Protein AF-A0A4Y7KSL6-F1 (afdb_monomer_lite)

Sequence (338 aa):
MAARASRNYIKNLLYQNSRIGAFGGGGGGGALGAVRHSSSVPKGRIFTAAFLGIVISGGAYVSTADEATSSGWLSSATKLVNPFFAYLNAETAHCLAVAAAARGWVPREKRPDPSILGMEVWGRRISNPIDLSAGFDKNAEAVEGLLGKGFGFVEIGSSDEVLHGGKAGPDILDVNLGKNKTSEDAAADYVKGVHASSQYADYLVISISSPDTPGLRKLQGKEQLKDFVEKVQAARDGIDAQPTMTSDAHVALTLRLDGLIVTNSTIARPDPASENPDYPVCEETGDLSGKPVYILSTNVLGYLCFLTRGKVPLYGCGGISKHQAIDMFPYHKQQTQA

pLDDT: mean 73.56, std 17.98, range [25.06, 90.88]

Structure (mmCIF, N/CA/C/O backbone):
data_AF-A0A4Y7KSL6-F1
#
_entry.id   AF-A0A4Y7KSL6-F1
#
loop_
_atom_site.group_PDB
_atom_site.id
_atom_site.type_symbol
_atom_site.label_atom_id
_atom_site.label_alt_id
_atom_site.label_comp_id
_atom_site.label_asym_id
_atom_site.label_entity_id
_atom_site.label_seq_id
_atom_site.pdbx_PDB_ins_code
_atom_site.Cartn_x
_atom_site.Cartn_y
_atom_site.Cartn_z
_atom_site.occupancy
_atom_site.B_iso_or_equiv
_atom_site.auth_seq_id
_atom_site.auth_comp_id
_atom_site.auth_asym_id
_atom_site.auth_atom_id
_atom_site.pdbx_PDB_model_num
ATOM 1 N N . MET A 1 1 ? -13.337 11.097 -48.474 1.00 43.25 1 MET A N 1
ATOM 2 C CA . MET A 1 1 ? -13.343 12.550 -48.185 1.00 43.25 1 MET A CA 1
ATOM 3 C C . MET A 1 1 ? -13.257 12.818 -46.666 1.00 43.25 1 MET A C 1
ATOM 5 O O . MET A 1 1 ? -13.983 13.652 -46.156 1.00 43.25 1 MET A O 1
ATOM 9 N N . ALA A 1 2 ? -12.359 12.133 -45.935 1.00 38.25 2 ALA A N 1
ATOM 10 C CA . ALA A 1 2 ? -12.301 12.174 -44.459 1.00 38.25 2 ALA A CA 1
ATOM 11 C C . ALA A 1 2 ? -10.879 12.348 -43.870 1.00 38.25 2 ALA A C 1
ATOM 13 O O . ALA A 1 2 ? -10.707 12.353 -42.660 1.00 38.25 2 ALA A O 1
ATOM 14 N N . ALA A 1 3 ? -9.851 12.549 -44.703 1.00 39.19 3 ALA A N 1
ATOM 15 C CA . ALA A 1 3 ? -8.463 12.732 -44.246 1.00 39.19 3 ALA A CA 1
ATOM 16 C C . ALA A 1 3 ? -7.997 14.205 -44.232 1.00 39.19 3 ALA A C 1
ATOM 18 O O . ALA A 1 3 ? -6.849 14.497 -43.903 1.00 39.19 3 ALA A O 1
ATOM 19 N N . ARG A 1 4 ? -8.873 15.154 -44.599 1.00 35.72 4 ARG A N 1
ATOM 20 C CA . ARG A 1 4 ? -8.541 16.591 -44.678 1.00 35.72 4 ARG A CA 1
ATOM 21 C C . ARG A 1 4 ? -9.103 17.423 -43.517 1.00 35.72 4 ARG A C 1
ATOM 23 O O . ARG A 1 4 ? -8.675 18.558 -43.347 1.00 35.72 4 ARG A O 1
ATOM 30 N N . ALA A 1 5 ? -9.989 16.851 -42.695 1.00 41.38 5 ALA A N 1
ATOM 31 C CA . ALA A 1 5 ? -10.624 17.541 -41.570 1.00 41.38 5 ALA A CA 1
ATOM 32 C C . ALA A 1 5 ? -9.812 17.489 -40.255 1.00 41.38 5 ALA A C 1
ATOM 34 O O . ALA A 1 5 ? -9.936 18.395 -39.438 1.00 41.38 5 ALA A O 1
ATOM 35 N N . SER A 1 6 ? -8.915 16.511 -40.057 1.00 43.56 6 SER A N 1
ATOM 36 C CA . SER A 1 6 ? -8.171 16.382 -38.786 1.00 43.56 6 SER A CA 1
ATOM 37 C C . SER A 1 6 ? -6.932 17.283 -38.670 1.00 43.56 6 SER A C 1
ATOM 39 O O . SER A 1 6 ? -6.479 17.568 -37.564 1.00 43.56 6 SER A O 1
ATOM 41 N N . ARG A 1 7 ? -6.395 17.804 -39.785 1.00 38.78 7 ARG A N 1
ATOM 42 C CA . ARG A 1 7 ? -5.211 18.692 -39.756 1.00 38.78 7 ARG A CA 1
ATOM 43 C C . ARG A 1 7 ? -5.514 20.127 -39.320 1.00 38.78 7 ARG A C 1
ATOM 45 O O . ARG A 1 7 ? -4.611 20.798 -38.828 1.00 38.78 7 ARG A O 1
ATOM 52 N N . ASN A 1 8 ? -6.755 20.592 -39.470 1.00 41.16 8 ASN A N 1
ATOM 53 C CA . ASN A 1 8 ? -7.125 21.964 -39.101 1.00 41.16 8 ASN A CA 1
ATOM 54 C C . ASN A 1 8 ? -7.497 22.103 -37.617 1.00 41.16 8 ASN A C 1
ATOM 56 O O . ASN A 1 8 ? -7.330 23.182 -37.055 1.00 41.16 8 ASN A O 1
ATOM 60 N N . TYR A 1 9 ? -7.901 21.015 -36.954 1.00 39.84 9 TYR A N 1
ATOM 61 C CA . TYR A 1 9 ? -8.234 21.041 -35.526 1.00 39.84 9 TYR A CA 1
ATOM 62 C C . TYR A 1 9 ? -6.979 21.158 -34.641 1.00 39.84 9 TYR A C 1
ATOM 64 O O . TYR A 1 9 ? -6.934 21.961 -33.714 1.00 39.84 9 TYR A O 1
ATOM 72 N N . ILE A 1 10 ? -5.901 20.450 -35.004 1.00 42.94 10 ILE A N 1
ATOM 73 C CA . ILE A 1 10 ? -4.621 20.482 -34.272 1.00 42.94 10 ILE A CA 1
ATOM 74 C C . ILE A 1 10 ? -3.905 21.835 -34.438 1.00 42.94 10 ILE A C 1
ATOM 76 O O . ILE A 1 10 ? -3.274 22.321 -33.502 1.00 42.94 10 ILE A O 1
ATOM 80 N N . LYS A 1 11 ? -4.042 22.495 -35.598 1.00 40.28 11 LYS A N 1
ATOM 81 C CA . LYS A 1 11 ? -3.476 23.839 -35.806 1.00 40.28 11 LYS A CA 1
ATOM 82 C C . LYS A 1 11 ? -4.188 24.924 -34.993 1.00 40.28 11 LYS A C 1
ATOM 84 O O . LYS A 1 11 ? -3.513 25.834 -34.529 1.00 40.28 11 LYS A O 1
ATOM 89 N N . ASN A 1 12 ? -5.502 24.816 -34.782 1.00 37.91 12 ASN A N 1
ATOM 90 C CA . ASN A 1 12 ? -6.240 25.786 -33.967 1.00 37.91 12 ASN A CA 1
ATOM 91 C C . ASN A 1 12 ? -5.991 25.613 -32.462 1.00 37.91 12 ASN A C 1
ATOM 93 O O . ASN A 1 12 ? -5.930 26.616 -31.753 1.00 37.91 12 ASN A O 1
ATOM 97 N N . LEU A 1 13 ? -5.752 24.385 -31.985 1.00 39.06 13 LEU A N 1
ATOM 98 C CA . LEU A 1 13 ? -5.401 24.147 -30.579 1.00 39.06 13 LEU A CA 1
ATOM 99 C C . LEU A 1 13 ? -4.031 24.741 -30.206 1.00 39.06 13 LEU A C 1
ATOM 101 O O . LEU A 1 13 ? -3.850 25.254 -29.107 1.00 39.06 13 LEU A O 1
ATOM 105 N N . LEU A 1 14 ? -3.076 24.725 -31.141 1.00 37.88 14 LEU A N 1
ATOM 106 C CA . LEU A 1 14 ? -1.737 25.282 -30.921 1.00 37.88 14 LEU A CA 1
ATOM 107 C C . LEU A 1 14 ? -1.680 26.813 -31.046 1.00 37.88 14 LEU A C 1
ATOM 109 O O . LEU A 1 14 ? -0.718 27.416 -30.581 1.00 37.88 14 LEU A O 1
ATOM 113 N N . TYR A 1 15 ? -2.700 27.448 -31.633 1.00 36.03 15 TYR A N 1
ATOM 114 C CA . TYR A 1 15 ? -2.744 28.904 -31.822 1.00 36.03 15 TYR A CA 1
ATOM 115 C C . TYR A 1 15 ? -3.485 29.649 -30.696 1.00 36.03 15 TYR A C 1
ATOM 117 O O . TYR A 1 15 ? -3.309 30.857 -30.545 1.00 36.03 15 TYR A O 1
ATOM 125 N N . GLN A 1 16 ? -4.297 28.956 -29.884 1.00 36.06 16 GLN A N 1
ATOM 126 C CA . GLN A 1 16 ? -5.041 29.584 -28.781 1.00 36.06 16 GLN A CA 1
ATOM 127 C C . GLN A 1 16 ? -4.264 29.703 -27.460 1.00 36.06 16 GLN A C 1
ATOM 129 O O . GLN A 1 16 ? -4.604 30.564 -26.656 1.00 36.06 16 GLN A O 1
ATOM 134 N N . ASN A 1 17 ? -3.167 28.963 -27.268 1.00 36.41 17 ASN A N 1
ATOM 135 C CA . ASN A 1 17 ? -2.331 29.076 -26.059 1.00 36.41 17 ASN A CA 1
ATOM 136 C C . ASN A 1 17 ? -1.216 30.136 -26.146 1.00 36.41 17 ASN A C 1
ATOM 138 O O . ASN A 1 17 ? -0.392 30.243 -25.243 1.00 36.41 17 ASN A O 1
ATOM 142 N N . SER A 1 18 ? -1.177 30.950 -27.206 1.00 34.34 18 SER A N 1
ATOM 143 C CA . SER A 1 18 ? -0.144 31.985 -27.397 1.00 34.34 18 SER A CA 1
ATOM 144 C C . SER A 1 18 ? -0.581 33.398 -26.985 1.00 34.34 18 SER A C 1
ATOM 146 O O . SER A 1 18 ? 0.113 34.365 -27.295 1.00 34.34 18 SER A O 1
ATOM 148 N N . ARG A 1 19 ? -1.728 33.561 -26.313 1.00 34.41 19 ARG A N 1
ATOM 149 C CA . ARG A 1 19 ? -2.204 34.866 -25.826 1.00 34.41 19 ARG A CA 1
ATOM 150 C C . ARG A 1 19 ? -2.510 34.837 -24.333 1.00 34.41 19 ARG A C 1
ATOM 152 O O . ARG A 1 19 ? -3.667 34.778 -23.938 1.00 34.41 19 ARG A O 1
ATOM 159 N N . ILE A 1 20 ? -1.467 34.995 -23.523 1.00 34.31 20 ILE A N 1
ATOM 160 C CA . ILE A 1 20 ? -1.568 35.676 -22.229 1.00 34.31 20 ILE A CA 1
ATOM 161 C C . ILE A 1 20 ? -0.455 36.728 -22.166 1.00 34.31 20 ILE A C 1
ATOM 163 O O . ILE A 1 20 ? 0.724 36.399 -22.169 1.00 34.31 20 ILE A O 1
ATOM 167 N N . GLY A 1 21 ? -0.883 37.993 -22.151 1.00 29.44 21 GLY A N 1
ATOM 168 C CA . GLY A 1 21 ? -0.346 39.037 -21.277 1.00 29.44 21 GLY A CA 1
ATOM 169 C C . GLY A 1 21 ? 1.099 39.483 -21.465 1.00 29.44 21 GLY A C 1
ATOM 170 O O . GLY A 1 21 ? 1.999 39.009 -20.787 1.00 29.44 21 GLY A O 1
ATOM 171 N N . ALA A 1 22 ? 1.271 40.514 -22.287 1.00 28.19 22 ALA A N 1
ATOM 172 C CA . ALA A 1 22 ? 2.410 41.416 -22.241 1.00 28.19 22 ALA A CA 1
ATOM 173 C C . ALA A 1 22 ? 2.441 42.229 -20.927 1.00 28.19 22 ALA A C 1
ATOM 175 O O . ALA A 1 22 ? 1.420 42.788 -20.529 1.00 28.19 22 ALA A O 1
ATOM 176 N N . PHE A 1 23 ? 3.628 42.387 -20.336 1.00 27.31 23 PHE A N 1
ATOM 177 C CA . PHE A 1 23 ? 4.026 43.608 -19.628 1.00 27.31 23 PHE A CA 1
ATOM 178 C C . PHE A 1 23 ? 5.223 44.201 -20.378 1.00 27.31 23 PHE A C 1
ATOM 180 O O . PHE A 1 23 ? 6.164 43.491 -20.725 1.00 27.31 23 PHE A O 1
ATOM 187 N N . GLY A 1 24 ? 5.106 45.482 -20.728 1.00 26.16 24 GLY A N 1
ATOM 188 C CA . GLY A 1 24 ? 5.994 46.183 -21.648 1.00 26.16 24 GLY A CA 1
ATOM 189 C C . GLY A 1 24 ? 7.305 46.686 -21.042 1.00 26.16 24 GLY A C 1
ATOM 190 O O . GLY A 1 24 ? 7.464 46.798 -19.831 1.00 26.16 24 GLY A O 1
ATOM 191 N N . GLY A 1 25 ? 8.217 47.052 -21.941 1.00 25.42 25 GLY A N 1
ATOM 192 C CA . GLY A 1 25 ? 9.466 47.762 -21.667 1.00 25.42 25 GLY A CA 1
ATOM 193 C C . GLY A 1 25 ? 10.301 47.799 -22.943 1.00 25.42 25 GLY A C 1
ATOM 194 O O . GLY A 1 25 ? 10.634 46.750 -23.477 1.00 25.42 25 GLY A O 1
ATOM 195 N N . GLY A 1 26 ? 10.517 48.987 -23.506 1.00 25.11 26 GLY A N 1
ATOM 196 C CA . GLY A 1 26 ? 10.890 49.171 -24.908 1.00 25.11 26 GLY A CA 1
ATOM 197 C C . GLY A 1 26 ? 12.385 49.131 -25.240 1.00 25.11 26 GLY A C 1
ATOM 198 O O . GLY A 1 26 ? 13.235 49.337 -24.385 1.00 25.11 26 GLY A O 1
ATOM 199 N N . GLY A 1 27 ? 12.645 49.018 -26.547 1.00 25.06 27 GLY A N 1
ATOM 200 C CA . GLY A 1 27 ? 13.599 49.881 -27.249 1.00 25.06 27 GLY A CA 1
ATOM 201 C C . GLY A 1 27 ? 14.937 49.268 -27.679 1.00 25.06 27 GLY A C 1
ATOM 202 O O . GLY A 1 27 ? 15.748 48.885 -26.848 1.00 25.06 27 GLY A O 1
ATOM 203 N N . GLY A 1 28 ? 15.207 49.329 -28.991 1.00 25.91 28 GLY A N 1
ATOM 204 C CA . GLY A 1 28 ? 16.569 49.397 -29.546 1.00 25.91 28 GLY A CA 1
ATOM 205 C C . GLY A 1 28 ? 16.950 48.260 -30.496 1.00 25.91 28 GLY A C 1
ATOM 206 O O . GLY A 1 28 ? 17.069 47.118 -30.081 1.00 25.91 28 GLY A O 1
ATOM 207 N N . GLY A 1 29 ? 17.126 48.581 -31.782 1.00 26.23 29 GLY A N 1
ATOM 208 C CA . GLY A 1 29 ? 17.370 47.630 -32.872 1.00 26.23 29 GLY A CA 1
ATOM 209 C C . GLY A 1 29 ? 18.824 47.182 -33.070 1.00 26.23 29 GLY A C 1
ATOM 210 O O . GLY A 1 29 ? 19.744 47.691 -32.439 1.00 26.23 29 GLY A O 1
ATOM 211 N N . GLY A 1 30 ? 19.022 46.254 -34.014 1.00 27.11 30 GLY A N 1
ATOM 212 C CA . GLY A 1 30 ? 20.353 45.831 -34.461 1.00 27.11 30 GLY A CA 1
ATOM 213 C C . GLY A 1 30 ? 20.383 44.493 -35.208 1.00 27.11 30 GLY A C 1
ATOM 214 O O . GLY A 1 30 ? 20.429 43.443 -34.590 1.00 27.11 30 GLY A O 1
ATOM 215 N N . ALA A 1 31 ? 20.339 44.579 -36.539 1.00 28.44 31 ALA A N 1
ATOM 216 C CA . ALA A 1 31 ? 20.915 43.708 -37.576 1.00 28.44 31 ALA A CA 1
ATOM 217 C C . ALA A 1 31 ? 21.279 42.217 -37.310 1.00 28.44 31 ALA A C 1
ATOM 219 O O . ALA A 1 31 ? 22.166 41.886 -36.535 1.00 28.44 31 ALA A O 1
ATOM 220 N N . LEU A 1 32 ? 20.696 41.364 -38.170 1.00 36.09 32 LEU A N 1
ATOM 221 C CA . LEU A 1 32 ? 21.333 40.313 -38.993 1.00 36.09 32 LEU A CA 1
ATOM 222 C C . LEU A 1 32 ? 22.327 39.326 -38.342 1.00 36.09 32 LEU A C 1
ATOM 224 O O . LEU A 1 32 ? 23.510 39.605 -38.186 1.00 36.09 32 LEU A O 1
ATOM 228 N N . GLY A 1 33 ? 21.871 38.077 -38.201 1.00 27.39 33 GLY A N 1
ATOM 229 C CA . GLY A 1 33 ? 22.721 36.891 -38.076 1.00 27.39 33 GLY A CA 1
ATOM 230 C C . GLY A 1 33 ? 21.915 35.612 -38.309 1.00 27.39 33 GLY A C 1
ATOM 231 O O . GLY A 1 33 ? 21.220 35.138 -37.417 1.00 27.39 33 GLY A O 1
ATOM 232 N N . ALA A 1 34 ? 21.965 35.058 -39.522 1.00 34.34 34 ALA A N 1
ATOM 233 C CA . ALA A 1 34 ? 21.327 33.784 -39.843 1.00 34.34 34 ALA A CA 1
ATOM 234 C C . ALA A 1 34 ? 22.105 32.624 -39.195 1.00 34.34 34 ALA A C 1
ATOM 236 O O . ALA A 1 34 ? 23.144 32.204 -39.703 1.00 34.34 34 ALA A O 1
ATOM 237 N N . VAL A 1 35 ? 21.592 32.085 -38.087 1.00 31.16 35 VAL A N 1
ATOM 238 C CA . VAL A 1 35 ? 22.116 30.860 -37.467 1.00 31.16 35 VAL A CA 1
ATOM 239 C C . VAL A 1 35 ? 21.422 29.653 -38.100 1.00 31.16 35 VAL A C 1
ATOM 241 O O . VAL A 1 35 ? 20.240 29.397 -37.876 1.00 31.16 35 VAL A O 1
ATOM 244 N N . ARG A 1 36 ? 22.162 28.890 -38.913 1.00 33.91 36 ARG A N 1
ATOM 245 C CA . ARG A 1 36 ? 21.751 27.549 -39.353 1.00 33.91 36 ARG A CA 1
ATOM 246 C C . ARG A 1 36 ? 21.847 26.591 -38.163 1.00 33.91 36 ARG A C 1
ATOM 248 O O . ARG A 1 36 ? 22.945 26.181 -37.798 1.00 33.91 36 ARG A O 1
ATOM 255 N N . HIS A 1 37 ? 20.714 26.180 -37.599 1.00 32.97 37 HIS A N 1
ATOM 256 C CA . HIS A 1 37 ? 20.676 25.012 -36.720 1.00 32.97 37 HIS A CA 1
ATOM 257 C C . HIS A 1 37 ? 20.747 23.734 -37.565 1.00 32.97 37 HIS A C 1
ATOM 259 O O . HIS A 1 37 ? 19.772 23.324 -38.189 1.00 32.97 37 HIS A O 1
ATOM 265 N N . SER A 1 38 ? 21.923 23.105 -37.582 1.00 35.88 38 SER A N 1
ATOM 266 C CA . SER A 1 38 ? 22.066 21.696 -37.947 1.00 35.88 38 SER A CA 1
ATOM 267 C C . SER A 1 38 ? 21.470 20.858 -36.815 1.00 35.88 38 SER A C 1
ATOM 269 O O . SER A 1 38 ? 22.038 20.776 -35.727 1.00 35.88 38 SER A O 1
ATOM 271 N N . SER A 1 39 ? 20.291 20.284 -37.036 1.00 39.19 39 SER A N 1
ATOM 272 C CA . SER A 1 39 ? 19.651 19.344 -36.118 1.00 39.19 39 SER A CA 1
ATOM 273 C C . SER A 1 39 ? 20.234 17.943 -36.314 1.00 39.19 39 SER A C 1
ATOM 275 O O . SER A 1 39 ? 19.599 17.051 -36.876 1.00 39.19 39 SER A O 1
ATOM 277 N N . SER A 1 40 ? 21.459 17.718 -35.839 1.00 45.53 40 SER A N 1
ATOM 278 C CA . SER A 1 40 ? 21.939 16.352 -35.641 1.00 45.53 40 SER A CA 1
ATOM 279 C C . SER A 1 40 ? 21.232 15.767 -34.417 1.00 45.53 40 SER A C 1
ATOM 281 O O . SER A 1 40 ? 21.502 16.123 -33.271 1.00 45.53 40 SER A O 1
ATOM 283 N N . VAL A 1 41 ? 20.271 14.871 -34.653 1.00 46.62 41 VAL A N 1
ATOM 284 C CA . VAL A 1 41 ? 19.704 14.048 -33.580 1.00 46.62 41 VAL A CA 1
ATOM 285 C C . VAL A 1 41 ? 20.866 13.244 -32.978 1.00 46.62 41 VAL A C 1
ATOM 287 O O . VAL A 1 41 ? 21.552 12.541 -33.728 1.00 46.62 41 VAL A O 1
ATOM 290 N N . PRO A 1 42 ? 21.139 13.342 -31.662 1.00 51.03 42 PRO A N 1
ATOM 291 C CA . PRO A 1 42 ? 22.239 12.613 -31.044 1.00 51.03 42 PRO A CA 1
ATOM 292 C C . PRO A 1 42 ? 22.096 11.123 -31.346 1.00 51.03 42 PRO A C 1
ATOM 294 O O . PRO A 1 42 ? 21.024 10.558 -31.118 1.00 51.03 42 PRO A O 1
ATOM 297 N N . LYS A 1 43 ? 23.160 10.483 -31.850 1.00 45.91 43 LYS A N 1
ATOM 298 C CA . LYS A 1 43 ? 23.143 9.075 -32.292 1.00 45.91 43 LYS A CA 1
ATOM 299 C C . LYS A 1 43 ? 22.504 8.140 -31.253 1.00 45.91 43 LYS A C 1
ATOM 301 O O . LYS A 1 43 ? 21.744 7.258 -31.634 1.00 45.91 43 LYS A O 1
ATOM 306 N N . GLY A 1 44 ? 22.706 8.402 -29.956 1.00 54.62 44 GLY A N 1
ATOM 307 C CA . GLY A 1 44 ? 22.075 7.654 -28.861 1.00 54.62 44 GLY A CA 1
ATOM 308 C C . GLY A 1 44 ? 20.540 7.620 -28.909 1.00 54.62 44 GLY A C 1
ATOM 309 O O . GLY A 1 44 ? 19.957 6.563 -28.715 1.00 54.62 44 GLY A O 1
ATOM 310 N N . ARG A 1 45 ? 19.871 8.723 -29.274 1.00 57.84 45 ARG A N 1
ATOM 311 C CA . ARG A 1 45 ? 18.395 8.795 -29.330 1.00 57.84 45 ARG A CA 1
ATOM 312 C C . ARG A 1 45 ? 17.812 7.992 -30.496 1.00 57.84 45 ARG A C 1
ATOM 314 O O . ARG A 1 45 ? 16.714 7.458 -30.377 1.00 57.84 45 ARG A O 1
ATOM 321 N N . ILE A 1 46 ? 18.552 7.883 -31.602 1.00 58.53 46 ILE A N 1
ATOM 322 C CA . ILE A 1 46 ? 18.156 7.081 -32.771 1.00 58.53 46 ILE A CA 1
ATOM 323 C C . ILE A 1 46 ? 18.229 5.588 -32.428 1.00 58.53 46 ILE A C 1
ATOM 325 O O . ILE A 1 46 ? 17.300 4.845 -32.739 1.00 58.53 46 ILE A O 1
ATOM 329 N N . PHE A 1 47 ? 19.287 5.161 -31.729 1.00 60.91 47 PHE A N 1
ATOM 330 C CA . PHE A 1 47 ? 19.425 3.778 -31.267 1.00 60.91 47 PHE A CA 1
ATOM 331 C C . PHE A 1 47 ? 18.339 3.391 -30.259 1.00 60.91 47 PHE A C 1
ATOM 333 O O . PHE A 1 47 ? 17.740 2.327 -30.399 1.00 60.91 47 PHE A O 1
ATOM 340 N N . THR A 1 48 ? 18.012 4.268 -29.304 1.00 62.25 48 THR A N 1
ATOM 341 C CA . THR A 1 48 ? 16.917 4.028 -28.350 1.00 62.25 48 THR A CA 1
ATOM 342 C C . THR A 1 48 ? 15.562 3.904 -29.051 1.00 62.25 48 THR A C 1
ATOM 344 O O . THR A 1 48 ? 14.800 2.989 -28.751 1.00 62.25 48 THR A O 1
ATOM 347 N N . ALA A 1 49 ? 15.265 4.778 -30.020 1.00 63.50 49 ALA A N 1
ATO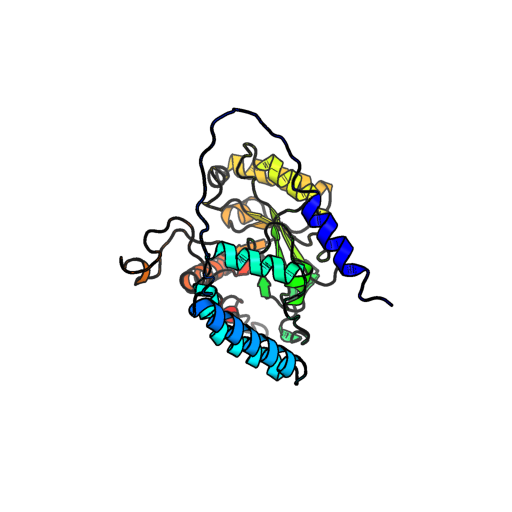M 348 C CA . ALA A 1 49 ? 13.999 4.743 -30.753 1.00 63.50 49 ALA A CA 1
ATOM 349 C C . ALA A 1 49 ? 13.855 3.486 -31.628 1.00 63.50 49 ALA A C 1
ATOM 351 O O . ALA A 1 49 ? 12.796 2.860 -31.635 1.00 63.50 49 ALA A O 1
ATOM 352 N N . ALA A 1 50 ? 14.921 3.083 -32.328 1.00 65.19 50 ALA A N 1
ATOM 353 C CA . ALA A 1 50 ? 14.928 1.862 -33.132 1.00 65.19 50 ALA A CA 1
ATOM 354 C C . ALA A 1 50 ? 14.767 0.602 -32.264 1.00 65.19 50 ALA A C 1
ATOM 356 O O . ALA A 1 50 ? 13.999 -0.295 -32.610 1.00 65.19 50 ALA A O 1
ATOM 357 N N . PHE A 1 51 ? 15.434 0.557 -31.109 1.00 73.50 51 PHE A N 1
ATOM 358 C CA . PHE A 1 51 ? 15.322 -0.548 -30.160 1.00 73.50 51 PHE A CA 1
ATOM 359 C C . PHE A 1 51 ? 13.916 -0.670 -29.566 1.00 73.50 51 PHE A C 1
ATOM 3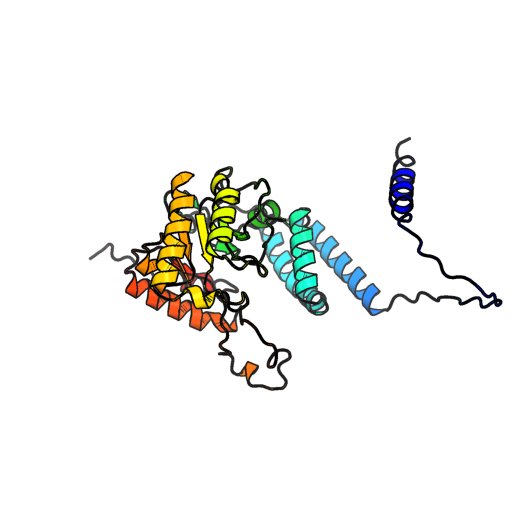61 O O . PHE A 1 51 ? 13.326 -1.749 -29.601 1.00 73.50 51 PHE A O 1
ATOM 368 N N . LEU A 1 52 ? 13.343 0.441 -29.090 1.00 70.56 52 LEU A N 1
ATOM 369 C CA . LEU A 1 52 ? 11.959 0.478 -28.612 1.00 70.56 52 LEU A CA 1
ATOM 370 C C . LEU A 1 52 ? 10.987 0.035 -29.710 1.00 70.56 52 LEU A C 1
ATOM 372 O O . LEU A 1 52 ? 10.077 -0.737 -29.433 1.00 70.56 52 LEU A O 1
ATOM 376 N N . GLY A 1 53 ? 11.218 0.440 -30.963 1.00 67.75 53 GLY A N 1
ATOM 377 C CA . GLY A 1 53 ? 10.433 -0.014 -32.112 1.00 67.75 53 GLY A CA 1
ATOM 378 C C . GLY A 1 53 ? 10.472 -1.532 -32.317 1.00 67.75 53 GLY A C 1
ATOM 379 O O . GLY A 1 53 ? 9.427 -2.141 -32.542 1.00 67.75 53 GLY A O 1
ATOM 380 N N . ILE A 1 54 ? 11.644 -2.163 -32.187 1.00 71.94 54 ILE A N 1
ATOM 381 C CA . ILE A 1 54 ? 11.797 -3.625 -32.288 1.00 71.94 54 ILE A CA 1
ATOM 382 C C . ILE A 1 54 ? 11.091 -4.331 -31.130 1.00 71.94 54 ILE A C 1
ATOM 384 O O . ILE A 1 54 ? 10.388 -5.312 -31.360 1.00 71.94 54 ILE A O 1
ATOM 388 N N . VAL A 1 55 ? 11.228 -3.823 -29.902 1.00 73.19 55 VAL A N 1
ATOM 389 C CA . VAL A 1 55 ? 10.547 -4.405 -28.739 1.00 73.19 55 VAL A CA 1
ATOM 390 C C . VAL A 1 55 ? 9.033 -4.288 -28.887 1.00 73.19 55 VAL A C 1
ATOM 392 O O . VAL A 1 55 ? 8.333 -5.278 -28.719 1.00 73.19 55 VAL A O 1
ATOM 395 N N . ILE A 1 56 ? 8.514 -3.125 -29.279 1.00 70.81 56 ILE A N 1
ATOM 396 C CA . ILE A 1 56 ? 7.075 -2.926 -29.508 1.00 70.81 56 ILE A CA 1
ATOM 397 C C . ILE A 1 56 ? 6.565 -3.857 -30.616 1.00 70.81 56 ILE A C 1
ATOM 399 O O . ILE A 1 56 ? 5.532 -4.501 -30.447 1.00 70.81 56 ILE A O 1
ATOM 403 N N . SER A 1 57 ? 7.305 -3.985 -31.721 1.00 63.09 57 SER A N 1
ATOM 404 C CA . SER A 1 57 ? 6.927 -4.851 -32.850 1.00 63.09 57 SER A CA 1
ATOM 405 C C . SER A 1 57 ? 6.96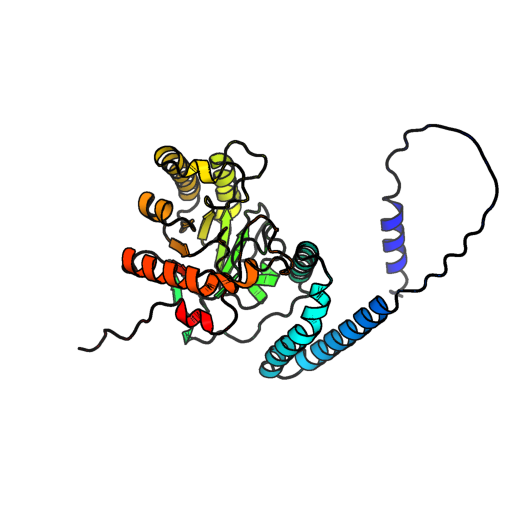0 -6.337 -32.480 1.00 63.09 57 SER A C 1
ATOM 407 O O . SER A 1 57 ? 6.044 -7.083 -32.820 1.00 63.09 57 SER A O 1
ATOM 409 N N . GLY A 1 58 ? 7.984 -6.769 -31.738 1.00 67.81 58 GLY A N 1
ATOM 410 C CA . GLY A 1 58 ? 8.072 -8.123 -31.193 1.00 67.81 58 GLY A CA 1
ATOM 411 C C . GLY A 1 58 ? 6.956 -8.413 -30.191 1.00 67.81 58 GLY A C 1
ATOM 412 O O . GLY A 1 58 ? 6.403 -9.508 -30.195 1.00 67.81 58 GLY A O 1
ATOM 413 N N . GLY A 1 59 ? 6.567 -7.418 -29.393 1.00 66.88 59 GLY A N 1
ATOM 414 C CA . GLY A 1 59 ? 5.487 -7.537 -28.419 1.00 66.88 59 GLY A CA 1
ATOM 415 C C . GLY A 1 59 ? 4.128 -7.640 -29.068 1.00 66.88 59 GLY A C 1
ATOM 416 O O . GLY A 1 59 ? 3.335 -8.486 -28.675 1.00 66.88 59 GLY A O 1
ATOM 417 N N . ALA A 1 60 ? 3.891 -6.851 -30.116 1.00 63.72 60 ALA A N 1
ATOM 418 C CA . ALA A 1 60 ? 2.699 -6.975 -30.941 1.00 63.72 60 ALA A CA 1
ATOM 419 C C . ALA A 1 60 ? 2.604 -8.379 -31.560 1.00 63.72 60 ALA A C 1
ATOM 421 O O . ALA A 1 60 ? 1.562 -9.018 -31.453 1.00 63.72 60 ALA A O 1
ATOM 422 N N . TYR A 1 61 ? 3.697 -8.908 -32.118 1.00 67.88 61 TYR A N 1
ATOM 423 C CA . TYR A 1 61 ? 3.720 -10.262 -32.678 1.00 67.88 61 TYR A CA 1
ATOM 424 C C . TYR A 1 61 ? 3.454 -11.342 -31.619 1.00 67.88 61 TYR A C 1
ATOM 426 O O . TYR A 1 61 ? 2.569 -12.175 -31.797 1.00 67.88 61 TYR A O 1
ATOM 434 N N . VAL A 1 62 ? 4.150 -11.310 -30.479 1.00 67.06 62 VAL A N 1
ATOM 435 C CA . VAL A 1 62 ? 3.950 -12.324 -29.431 1.00 67.06 62 VAL A CA 1
ATOM 436 C C . VAL A 1 62 ? 2.597 -12.177 -28.734 1.00 67.06 62 VAL A C 1
ATOM 438 O O . VAL A 1 62 ? 2.025 -13.180 -28.335 1.00 67.06 62 VAL A O 1
ATOM 441 N N . SER A 1 63 ? 2.016 -10.977 -28.671 1.00 63.72 63 SER A N 1
ATOM 442 C CA . SER A 1 63 ? 0.642 -10.795 -28.179 1.00 63.72 63 SER A CA 1
ATOM 443 C C . SER A 1 63 ? -0.423 -11.464 -29.060 1.00 63.72 63 SER A C 1
ATOM 445 O O . SER A 1 63 ? -1.546 -11.663 -28.602 1.00 63.72 63 SER A O 1
ATOM 447 N N . THR A 1 64 ? -0.076 -11.816 -30.307 1.00 66.06 64 THR A N 1
ATOM 448 C CA . THR A 1 64 ? -0.906 -12.655 -31.192 1.00 66.06 64 THR A CA 1
ATOM 449 C C . THR A 1 64 ? -0.570 -14.148 -31.108 1.00 66.06 64 THR A C 1
ATOM 451 O O . THR A 1 64 ? -1.316 -14.966 -31.639 1.00 66.06 64 THR A O 1
ATOM 454 N N . ALA A 1 65 ? 0.533 -14.509 -30.445 1.00 58.91 65 ALA A N 1
ATOM 455 C CA . ALA A 1 65 ? 0.898 -15.883 -30.121 1.00 58.91 65 ALA A CA 1
ATOM 456 C C . ALA A 1 65 ? 0.292 -16.301 -28.765 1.00 58.91 65 ALA A C 1
ATOM 458 O O . ALA A 1 65 ? -0.212 -15.468 -28.015 1.00 58.91 65 ALA A O 1
ATOM 459 N N . ASP A 1 66 ? 0.330 -17.601 -28.463 1.00 67.62 66 ASP A N 1
ATOM 460 C CA . ASP A 1 66 ? -0.253 -18.196 -27.253 1.00 67.62 66 ASP A CA 1
ATOM 461 C C . ASP A 1 66 ? 0.112 -17.457 -25.943 1.00 67.62 66 ASP A C 1
ATOM 463 O O . ASP A 1 66 ? 1.238 -16.975 -25.763 1.00 67.62 66 ASP A O 1
ATOM 467 N N . GLU A 1 67 ? -0.833 -17.405 -24.999 1.00 62.50 67 GLU A N 1
ATOM 468 C CA . GLU A 1 67 ? -0.768 -16.571 -23.788 1.00 62.50 67 GLU A CA 1
ATOM 469 C C . GLU A 1 67 ? 0.414 -16.923 -22.870 1.00 62.50 67 GLU A C 1
ATOM 471 O O . GLU A 1 67 ? 1.008 -16.035 -22.248 1.00 62.50 67 GLU A O 1
ATOM 476 N N . ALA A 1 68 ? 0.835 -18.193 -22.836 1.00 60.62 68 ALA A N 1
ATOM 477 C CA . ALA A 1 68 ? 2.015 -18.620 -22.083 1.00 60.62 68 ALA A CA 1
ATOM 478 C C . ALA A 1 68 ? 3.307 -17.963 -22.607 1.00 60.62 68 ALA A C 1
ATOM 480 O O . ALA A 1 68 ? 4.202 -17.616 -21.831 1.00 60.62 68 ALA A O 1
ATOM 481 N N . THR A 1 69 ? 3.378 -17.718 -23.917 1.00 62.81 69 THR A N 1
ATOM 482 C CA . THR A 1 69 ? 4.547 -17.130 -24.587 1.00 62.81 69 THR A CA 1
ATOM 483 C C . THR A 1 69 ? 4.635 -15.620 -24.347 1.00 62.81 69 THR A C 1
ATOM 485 O O . THR A 1 69 ? 5.735 -15.072 -24.242 1.00 62.81 69 THR A O 1
ATOM 488 N N . SER A 1 70 ? 3.490 -14.949 -24.177 1.00 65.25 70 SER A N 1
ATOM 489 C CA . SER A 1 70 ? 3.396 -13.505 -23.912 1.00 65.25 70 SER A CA 1
ATOM 490 C C . SER A 1 70 ? 4.092 -13.090 -22.616 1.00 65.25 70 SER A C 1
ATOM 492 O O . SER A 1 70 ? 4.906 -12.165 -22.616 1.00 65.25 70 SER A O 1
ATOM 494 N N . SER A 1 71 ? 3.865 -13.821 -21.521 1.00 63.62 71 SER A N 1
ATOM 495 C CA . SER A 1 71 ? 4.486 -13.522 -20.221 1.00 63.62 71 SER A CA 1
ATOM 496 C C . SER A 1 71 ? 6.014 -13.704 -20.236 1.00 63.62 71 SER A C 1
ATOM 498 O O . SER A 1 71 ? 6.761 -12.843 -19.760 1.00 63.62 71 SER A O 1
ATOM 500 N N . GLY A 1 72 ? 6.503 -14.786 -20.854 1.00 67.81 72 GLY A N 1
ATOM 501 C CA . GLY A 1 72 ? 7.934 -15.058 -21.013 1.00 67.81 72 GLY A CA 1
ATOM 502 C C . GLY A 1 72 ? 8.632 -14.046 -21.923 1.00 67.81 72 GLY A C 1
ATOM 503 O O . GLY A 1 72 ? 9.753 -13.605 -21.635 1.00 67.81 72 GLY A O 1
ATOM 504 N N . TRP A 1 73 ? 7.953 -13.612 -22.987 1.00 72.31 73 TRP A N 1
ATOM 505 C CA . TRP A 1 73 ? 8.440 -12.550 -23.859 1.00 72.31 73 TRP A CA 1
ATOM 506 C C . TRP A 1 73 ? 8.458 -11.195 -23.150 1.00 72.31 73 TRP A C 1
ATOM 508 O O . TRP A 1 73 ? 9.481 -10.524 -23.205 1.00 72.31 73 TRP A O 1
ATOM 518 N N . LEU A 1 74 ? 7.414 -10.822 -22.403 1.00 70.94 74 LEU A N 1
ATOM 519 C CA . LEU A 1 74 ? 7.386 -9.600 -21.584 1.00 70.94 74 LEU A CA 1
ATOM 520 C C . LEU A 1 74 ? 8.517 -9.583 -20.547 1.00 70.94 74 LEU A C 1
ATOM 522 O O . LEU A 1 74 ? 9.195 -8.568 -20.381 1.00 70.94 74 LEU A O 1
ATOM 526 N N . SER A 1 75 ? 8.787 -10.715 -19.891 1.00 68.31 75 SER A N 1
ATOM 527 C CA . SER A 1 75 ? 9.926 -10.857 -18.972 1.00 68.31 75 SER A CA 1
ATOM 528 C C . SER A 1 75 ? 11.279 -10.705 -19.684 1.00 68.31 75 SER A C 1
ATOM 530 O O . SER A 1 75 ? 12.234 -10.156 -19.136 1.00 68.31 75 SER A O 1
ATOM 532 N N . SER A 1 76 ? 11.381 -11.161 -20.931 1.00 71.44 76 SER A N 1
ATOM 533 C CA . SER A 1 76 ? 12.604 -11.034 -21.733 1.00 71.44 76 SER A CA 1
ATOM 534 C C . SER A 1 76 ? 12.781 -9.615 -22.285 1.00 71.44 76 SER A C 1
ATOM 536 O O . SER A 1 76 ? 13.879 -9.064 -22.253 1.00 71.44 76 SER A O 1
ATOM 538 N N . ALA A 1 77 ? 11.689 -8.990 -22.720 1.00 73.88 77 ALA A N 1
ATOM 539 C CA . ALA A 1 77 ? 11.635 -7.615 -23.184 1.00 73.88 77 ALA A CA 1
ATOM 540 C C . ALA A 1 77 ? 11.963 -6.637 -22.054 1.00 73.88 77 ALA A C 1
ATOM 542 O O . ALA A 1 77 ? 12.748 -5.721 -22.256 1.00 73.88 77 ALA A O 1
ATOM 543 N N . THR A 1 78 ? 11.457 -6.850 -20.839 1.00 73.50 78 THR A N 1
ATOM 544 C CA . THR A 1 78 ? 11.810 -6.008 -19.682 1.00 73.50 78 THR A CA 1
ATOM 545 C C . THR A 1 78 ? 13.297 -6.088 -19.346 1.00 73.50 78 THR A C 1
ATOM 547 O O . THR A 1 78 ? 13.903 -5.052 -19.111 1.00 73.50 78 THR A O 1
ATOM 550 N N . LYS A 1 79 ? 13.951 -7.256 -19.432 1.00 76.31 79 LYS A N 1
ATOM 551 C CA . LYS A 1 79 ? 15.424 -7.346 -19.279 1.00 76.31 79 LYS A CA 1
ATOM 552 C C . LYS A 1 79 ? 16.182 -6.510 -20.312 1.00 76.31 79 LYS A C 1
ATOM 554 O O . LYS A 1 79 ? 17.259 -6.002 -20.023 1.00 76.31 79 LYS A O 1
ATOM 559 N N . LEU A 1 80 ? 15.611 -6.386 -21.505 1.00 75.44 80 LEU A N 1
ATOM 560 C CA . LEU A 1 80 ? 16.164 -5.640 -22.627 1.00 75.44 80 LEU A CA 1
ATOM 561 C C . LEU A 1 80 ? 15.879 -4.133 -22.528 1.00 75.44 80 LEU A C 1
ATOM 563 O O . LEU A 1 80 ? 16.757 -3.335 -22.839 1.00 75.44 80 LEU A O 1
ATOM 567 N N . VAL A 1 81 ? 14.690 -3.729 -22.072 1.00 75.38 81 VAL A N 1
ATOM 568 C CA . VAL A 1 81 ? 14.266 -2.319 -21.993 1.00 75.38 81 VAL A CA 1
ATOM 569 C C . VAL A 1 81 ? 14.634 -1.664 -20.657 1.00 75.38 81 VAL A C 1
ATOM 571 O O . VAL A 1 81 ? 14.932 -0.474 -20.641 1.00 75.38 81 VAL A O 1
ATOM 574 N N . ASN A 1 82 ? 14.687 -2.403 -19.544 1.00 76.94 82 ASN A N 1
ATOM 575 C CA . ASN A 1 82 ? 15.016 -1.849 -18.221 1.00 76.94 82 ASN A CA 1
ATOM 576 C C . ASN A 1 82 ? 16.334 -1.056 -18.189 1.00 76.94 82 ASN A C 1
ATOM 578 O O . ASN A 1 82 ? 16.330 0.030 -17.610 1.00 76.94 82 ASN A O 1
ATOM 582 N N . PRO A 1 83 ? 17.433 -1.498 -18.838 1.00 80.50 83 PRO A N 1
ATOM 583 C CA . PRO A 1 83 ? 18.651 -0.692 -18.926 1.00 80.50 83 PRO A CA 1
ATOM 584 C C . PRO A 1 83 ? 18.434 0.671 -19.596 1.00 80.50 83 PRO A C 1
ATOM 586 O O . PRO A 1 83 ? 19.123 1.629 -19.271 1.00 80.50 83 PRO A O 1
ATOM 589 N N . PHE A 1 84 ? 17.460 0.787 -20.504 1.00 76.88 84 PHE A N 1
ATOM 590 C CA . PHE A 1 84 ? 17.114 2.057 -21.139 1.00 76.88 84 PHE A CA 1
ATOM 591 C C . PHE A 1 84 ? 16.283 2.958 -20.224 1.00 76.88 84 PHE A C 1
ATOM 593 O O . PHE A 1 84 ? 16.488 4.171 -20.216 1.00 76.88 84 PHE A O 1
ATOM 600 N N . PHE A 1 85 ? 15.387 2.379 -19.420 1.00 74.81 85 PHE A N 1
ATOM 601 C CA . PHE A 1 85 ? 14.660 3.125 -18.389 1.00 74.81 85 PHE A CA 1
ATOM 602 C C . PHE A 1 85 ? 15.580 3.643 -17.283 1.00 74.81 85 PHE A C 1
ATOM 604 O O . PHE A 1 85 ? 15.299 4.701 -16.735 1.00 74.81 85 PHE A O 1
ATOM 611 N N . ALA A 1 86 ? 16.709 2.978 -17.019 1.00 75.12 86 ALA A N 1
ATOM 612 C CA . ALA A 1 86 ? 17.715 3.456 -16.070 1.00 75.12 86 ALA A CA 1
ATOM 613 C C . ALA A 1 86 ? 18.382 4.786 -16.483 1.00 75.12 86 ALA A C 1
ATOM 615 O O . ALA A 1 86 ? 19.005 5.435 -15.650 1.00 75.12 86 ALA A O 1
ATOM 616 N N . TYR A 1 87 ? 18.245 5.220 -17.745 1.00 80.12 87 TYR A N 1
ATOM 617 C CA . TYR A 1 87 ? 18.672 6.561 -18.172 1.00 80.12 87 TYR A CA 1
ATOM 618 C C . TYR A 1 87 ? 17.635 7.652 -17.884 1.00 80.12 87 TYR A C 1
ATOM 620 O O . TYR A 1 87 ? 17.942 8.836 -18.027 1.00 80.12 87 TYR A O 1
ATOM 628 N N . LEU A 1 88 ? 16.402 7.282 -17.532 1.00 81.38 88 LEU A N 1
ATOM 629 C CA . LEU A 1 88 ? 15.402 8.233 -17.069 1.00 81.38 88 LEU A CA 1
ATOM 630 C C . LEU A 1 88 ? 15.564 8.431 -15.564 1.00 81.38 88 LEU A C 1
ATOM 632 O O . LEU A 1 88 ? 15.855 7.496 -14.823 1.00 81.38 88 LEU A O 1
ATOM 636 N N . ASN A 1 89 ? 15.314 9.655 -15.106 1.00 87.06 89 ASN A N 1
ATOM 637 C CA . ASN A 1 89 ? 15.107 9.891 -13.685 1.00 87.06 89 ASN A CA 1
ATOM 638 C C . ASN A 1 89 ? 13.918 9.038 -13.194 1.00 87.06 89 ASN A C 1
ATOM 640 O O . ASN A 1 89 ? 12.908 8.935 -13.897 1.00 87.06 89 ASN A O 1
ATOM 644 N N . ALA A 1 90 ? 14.042 8.446 -12.002 1.00 85.50 90 ALA A N 1
ATOM 645 C CA . ALA A 1 90 ? 13.059 7.511 -11.456 1.00 85.50 90 ALA A CA 1
ATOM 646 C C . ALA A 1 90 ? 11.637 8.099 -11.403 1.00 85.50 90 ALA A C 1
ATOM 648 O O . ALA A 1 90 ? 10.694 7.428 -11.816 1.00 85.50 90 ALA A O 1
ATOM 649 N N . GLU A 1 91 ? 11.492 9.369 -11.012 1.00 86.81 91 GLU A N 1
ATOM 650 C CA . GLU A 1 91 ? 10.193 10.051 -10.952 1.00 86.81 91 GLU A CA 1
ATOM 651 C C . GLU A 1 91 ? 9.600 10.240 -12.354 1.00 86.81 91 GLU A C 1
ATOM 653 O O . GLU A 1 91 ? 8.420 10.007 -12.587 1.00 86.81 91 GLU A O 1
ATOM 658 N N . THR A 1 92 ? 10.434 10.581 -13.342 1.00 87.38 92 THR A N 1
ATOM 659 C CA . THR A 1 92 ? 9.979 10.702 -14.737 1.00 87.38 92 THR A CA 1
ATOM 660 C C . THR A 1 92 ? 9.533 9.354 -15.302 1.00 87.38 92 THR A C 1
ATOM 662 O O . THR A 1 92 ? 8.513 9.277 -15.988 1.00 87.38 92 THR A O 1
ATOM 665 N N . ALA A 1 93 ? 10.284 8.284 -15.022 1.00 86.81 93 ALA A N 1
ATOM 666 C CA . ALA A 1 93 ? 9.914 6.930 -15.424 1.00 86.81 93 ALA A CA 1
ATOM 667 C C . ALA A 1 93 ? 8.604 6.487 -14.754 1.00 86.81 93 ALA A C 1
ATOM 669 O O . ALA A 1 93 ? 7.748 5.898 -15.413 1.00 86.81 93 ALA A O 1
ATOM 670 N N . HIS A 1 94 ? 8.429 6.826 -13.477 1.00 89.88 94 HIS A N 1
ATOM 671 C CA . HIS A 1 94 ? 7.216 6.570 -12.715 1.00 89.88 94 HIS A CA 1
ATOM 672 C C . HIS A 1 94 ? 5.999 7.304 -13.297 1.00 89.88 94 HIS A C 1
ATOM 674 O O . HIS A 1 94 ? 5.020 6.653 -13.661 1.00 89.88 94 HIS A O 1
ATOM 680 N N . CYS A 1 95 ? 6.083 8.624 -13.500 1.00 87.81 95 CYS A N 1
ATOM 681 C CA . CYS A 1 95 ? 5.004 9.400 -14.118 1.00 87.81 95 CYS A CA 1
ATOM 682 C C . CYS A 1 95 ? 4.638 8.863 -15.507 1.00 87.81 95 CYS A C 1
ATOM 684 O O . CYS A 1 95 ? 3.463 8.798 -15.859 1.00 87.81 95 CYS A O 1
ATOM 686 N N . LEU A 1 96 ? 5.629 8.445 -16.303 1.00 89.25 96 LEU A N 1
ATOM 687 C CA . LEU A 1 96 ? 5.378 7.826 -17.603 1.00 89.25 96 LEU A CA 1
ATOM 688 C C . LEU A 1 96 ? 4.634 6.490 -17.467 1.00 89.25 96 LEU A C 1
ATOM 690 O O . LEU A 1 96 ? 3.740 6.216 -18.268 1.00 89.25 96 LEU A O 1
ATOM 694 N N . ALA A 1 97 ? 4.986 5.668 -16.476 1.00 88.25 97 ALA A N 1
ATOM 695 C CA . ALA A 1 97 ? 4.325 4.392 -16.221 1.00 88.25 97 ALA A CA 1
ATOM 696 C C . ALA A 1 97 ? 2.856 4.584 -15.813 1.00 88.25 97 ALA A C 1
ATOM 698 O O . ALA A 1 97 ? 1.984 3.945 -16.404 1.00 88.25 97 ALA A O 1
ATOM 699 N N . VAL A 1 98 ? 2.576 5.508 -14.886 1.00 88.94 98 VAL A N 1
ATOM 700 C CA . VAL A 1 98 ? 1.206 5.875 -14.478 1.00 88.94 98 VAL A CA 1
ATOM 701 C C . VAL A 1 98 ? 0.426 6.423 -15.674 1.00 88.94 98 VAL A C 1
ATOM 703 O O . VAL A 1 98 ? -0.638 5.912 -16.011 1.00 88.94 98 VAL A O 1
ATOM 706 N N . ALA A 1 99 ? 1.005 7.368 -16.420 1.00 89.50 99 ALA A N 1
ATOM 707 C CA . ALA A 1 99 ? 0.381 7.958 -17.603 1.00 89.50 99 ALA A CA 1
ATOM 708 C C . ALA A 1 99 ? 0.079 6.937 -18.715 1.00 89.50 99 ALA A C 1
ATOM 710 O O . ALA A 1 99 ? -0.904 7.099 -19.446 1.00 89.50 99 ALA A O 1
ATOM 711 N N . ALA A 1 100 ? 0.924 5.916 -18.878 1.00 88.00 100 ALA A N 1
ATOM 712 C CA . ALA A 1 100 ? 0.702 4.821 -19.816 1.00 88.00 100 ALA A CA 1
ATOM 713 C C . ALA A 1 100 ? -0.403 3.876 -19.325 1.00 88.00 100 ALA A C 1
ATOM 715 O O . ALA A 1 100 ? -1.242 3.462 -20.126 1.00 88.00 100 ALA A O 1
ATOM 716 N N . ALA A 1 101 ? -0.432 3.562 -18.027 1.00 88.12 101 ALA A N 1
ATOM 717 C CA . ALA A 1 101 ? -1.472 2.736 -17.421 1.00 88.12 101 ALA A CA 1
ATOM 718 C C . ALA A 1 101 ? -2.850 3.411 -17.499 1.00 88.12 101 ALA A C 1
ATOM 720 O O . ALA A 1 101 ? -3.788 2.794 -18.000 1.00 88.12 101 ALA A O 1
ATOM 721 N N . ALA A 1 102 ? -2.934 4.702 -17.166 1.00 87.50 102 ALA A N 1
ATOM 722 C CA . ALA A 1 102 ? -4.133 5.535 -17.298 1.00 87.50 102 ALA A CA 1
ATOM 723 C C . ALA A 1 102 ? -4.689 5.577 -18.735 1.00 87.50 102 ALA A C 1
ATOM 725 O O . ALA A 1 102 ? -5.891 5.673 -18.959 1.00 87.50 102 ALA A O 1
ATOM 726 N N . ARG A 1 103 ? -3.812 5.481 -19.744 1.00 89.88 103 ARG A N 1
ATOM 727 C CA . ARG A 1 103 ? -4.186 5.461 -21.173 1.00 89.88 103 ARG A CA 1
ATOM 728 C C . ARG A 1 103 ? -4.446 4.058 -21.726 1.00 89.88 103 ARG A C 1
ATOM 730 O O . ARG A 1 103 ? -4.672 3.919 -22.928 1.00 89.88 103 ARG A O 1
ATOM 737 N N . GLY A 1 104 ? -4.364 3.016 -20.895 1.00 83.44 104 GLY A N 1
ATOM 738 C CA . GLY A 1 104 ? -4.518 1.624 -21.325 1.00 83.44 104 GLY A CA 1
ATOM 739 C C . GLY A 1 104 ? -3.395 1.127 -22.244 1.00 83.44 104 GLY A C 1
ATOM 740 O O . GLY A 1 104 ? -3.585 0.170 -22.989 1.00 83.44 104 GLY A O 1
ATOM 741 N N . TRP A 1 105 ? -2.222 1.767 -22.226 1.00 84.00 105 TRP A N 1
ATOM 742 C CA . TRP A 1 105 ? -1.050 1.364 -23.022 1.00 84.00 105 TRP A CA 1
ATOM 743 C C . TRP A 1 105 ? -0.221 0.265 -22.359 1.00 84.00 105 TRP A C 1
ATOM 745 O O . TRP A 1 105 ? 0.804 -0.164 -22.892 1.00 84.00 105 TRP A O 1
ATOM 755 N N . VAL A 1 106 ? -0.656 -0.199 -21.192 1.00 83.06 106 VAL A N 1
ATOM 756 C CA . VAL A 1 106 ? -0.047 -1.322 -20.494 1.00 83.06 106 VAL A CA 1
ATOM 757 C C . VAL A 1 106 ? -0.769 -2.624 -20.867 1.00 83.06 106 VAL A C 1
ATOM 759 O O . VAL A 1 106 ? -1.997 -2.645 -20.926 1.00 83.06 106 VAL A O 1
ATOM 762 N N . PRO A 1 107 ? -0.045 -3.736 -21.103 1.00 79.06 107 PRO A N 1
ATOM 763 C CA . PRO A 1 107 ? -0.678 -5.030 -21.362 1.00 79.06 107 PRO A CA 1
ATOM 764 C C . PRO A 1 107 ? -1.558 -5.457 -20.186 1.00 79.06 107 PRO A C 1
ATOM 766 O O . PRO A 1 107 ? -1.112 -5.312 -19.047 1.00 79.06 107 PRO A O 1
ATOM 769 N N . ARG A 1 108 ? -2.746 -6.004 -20.455 1.00 81.69 108 ARG A N 1
ATOM 770 C CA . ARG A 1 108 ? -3.601 -6.616 -19.429 1.00 81.69 108 ARG A CA 1
ATOM 771 C C . ARG A 1 108 ? -3.244 -8.087 -19.219 1.00 81.69 108 ARG A C 1
ATOM 773 O O . ARG A 1 108 ? -2.944 -8.776 -20.196 1.00 81.69 108 ARG A O 1
ATOM 780 N N . GLU A 1 109 ? -3.286 -8.54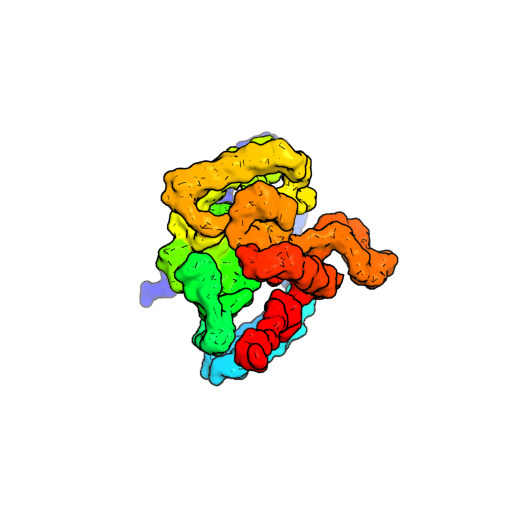9 -17.974 1.00 83.31 109 GLU A N 1
ATOM 781 C CA . GLU A 1 109 ? -3.250 -9.980 -17.664 1.00 83.31 109 GLU A CA 1
ATOM 782 C C . GLU A 1 109 ? -4.622 -10.574 -17.993 1.00 83.31 109 GLU A C 1
ATOM 784 O O . GLU A 1 109 ? -5.659 -9.998 -17.671 1.00 83.31 109 GLU A O 1
ATOM 789 N N . LYS A 1 110 ? -4.620 -11.685 -18.725 1.00 80.75 110 LYS A N 1
ATOM 790 C CA . LYS A 1 110 ? -5.844 -12.348 -19.200 1.00 80.75 110 LYS A CA 1
ATOM 791 C C . LYS A 1 110 ? -5.989 -13.750 -18.638 1.00 80.75 110 LYS A C 1
ATOM 793 O O . LYS A 1 110 ? -7.085 -14.307 -18.675 1.00 80.75 110 LYS A O 1
ATOM 798 N N . ARG A 1 111 ? -4.893 -14.325 -18.138 1.00 82.88 111 ARG A N 1
ATOM 799 C CA . ARG A 1 111 ? -4.910 -15.664 -17.572 1.00 82.88 111 ARG A CA 1
ATOM 800 C C . ARG A 1 111 ? -5.695 -15.630 -16.265 1.00 82.88 111 ARG A C 1
ATOM 802 O O . ARG A 1 111 ? -5.471 -14.731 -15.457 1.00 82.88 111 ARG A O 1
ATOM 809 N N . PRO A 1 112 ? -6.589 -16.600 -16.040 1.00 84.56 112 PRO A N 1
ATOM 810 C CA . PRO A 1 112 ? -7.274 -16.703 -14.768 1.00 84.56 112 PRO A CA 1
ATOM 811 C C . PRO A 1 112 ? -6.274 -17.062 -13.671 1.00 84.56 112 PRO A C 1
ATOM 813 O O . PRO A 1 112 ? -5.366 -17.876 -13.880 1.00 84.56 112 PRO A O 1
ATOM 816 N N . ASP A 1 113 ? -6.480 -16.496 -12.487 1.00 88.00 113 ASP A N 1
ATOM 817 C CA . ASP A 1 113 ? -5.698 -16.879 -11.322 1.00 88.00 113 ASP A CA 1
ATOM 818 C C . ASP A 1 113 ? -5.924 -18.360 -10.978 1.00 88.00 113 ASP A C 1
ATOM 820 O O . ASP A 1 113 ? -7.063 -18.847 -11.004 1.00 88.00 113 ASP A O 1
ATOM 824 N N . PRO A 1 114 ? -4.861 -19.105 -10.625 1.00 88.94 114 PRO A N 1
ATOM 825 C CA . PRO A 1 114 ? -5.005 -20.450 -10.095 1.00 88.94 114 PRO A CA 1
ATOM 826 C C . PRO A 1 114 ? -5.913 -20.452 -8.862 1.00 88.94 114 PRO A C 1
ATOM 828 O O . PRO A 1 114 ? -5.669 -19.726 -7.902 1.00 88.94 114 PRO A O 1
ATOM 831 N N . SER A 1 115 ? -6.912 -21.336 -8.833 1.00 88.75 115 SER A N 1
ATOM 832 C CA . SER A 1 115 ? -7.916 -21.377 -7.759 1.00 88.75 115 SER A CA 1
ATOM 833 C C . SER A 1 115 ? -7.339 -21.587 -6.353 1.00 88.75 115 SER A C 1
ATOM 835 O O . SER A 1 115 ? -8.007 -21.264 -5.377 1.00 88.75 115 SER A O 1
ATOM 837 N N . ILE A 1 116 ? -6.120 -22.130 -6.248 1.00 89.69 116 ILE A N 1
ATOM 838 C CA . ILE A 1 116 ? -5.385 -22.316 -4.986 1.00 89.69 116 ILE A CA 1
ATOM 839 C C . ILE A 1 116 ? -4.943 -20.994 -4.340 1.00 89.69 116 ILE A C 1
ATOM 841 O O . ILE A 1 116 ? -4.693 -20.970 -3.141 1.00 89.69 116 ILE A O 1
ATOM 845 N N . LEU A 1 117 ? -4.834 -19.910 -5.115 1.00 88.81 117 LEU A N 1
ATOM 846 C CA . LEU A 1 117 ? -4.476 -18.584 -4.603 1.00 88.81 117 LEU A CA 1
ATOM 847 C C . LEU A 1 117 ? -5.676 -17.841 -4.010 1.00 88.81 117 LEU A C 1
ATOM 849 O O . LEU A 1 117 ? -5.488 -16.884 -3.262 1.00 88.81 117 LEU A O 1
ATOM 853 N N . GLY A 1 118 ? -6.893 -18.271 -4.345 1.00 88.25 118 GLY A N 1
ATOM 854 C CA . GLY A 1 118 ? -8.104 -17.606 -3.898 1.00 88.25 118 GLY A CA 1
ATOM 855 C C . GLY A 1 118 ? -8.280 -17.724 -2.389 1.00 88.25 118 GLY A C 1
ATOM 856 O O . GLY A 1 118 ? -8.167 -18.811 -1.821 1.00 88.25 118 GLY A O 1
ATOM 857 N N . MET A 1 119 ? -8.613 -16.611 -1.746 1.00 87.88 119 MET A N 1
ATOM 858 C CA . MET A 1 119 ? -8.863 -16.559 -0.308 1.00 87.88 119 MET A CA 1
ATOM 859 C C . MET A 1 119 ? -9.992 -15.585 0.021 1.00 87.88 119 MET A C 1
ATOM 861 O O . MET A 1 119 ? -10.530 -14.913 -0.858 1.00 87.88 119 MET A O 1
ATOM 865 N N . GLU A 1 120 ? -10.387 -15.550 1.288 1.00 86.25 120 GLU A N 1
ATOM 866 C CA . GLU A 1 120 ? -11.389 -14.622 1.795 1.00 86.25 120 GLU A CA 1
ATOM 867 C C . GLU A 1 120 ? -10.743 -13.714 2.837 1.00 86.25 120 GLU A C 1
ATOM 869 O O . GLU A 1 120 ? -10.080 -14.197 3.759 1.00 86.25 120 GLU A O 1
ATOM 874 N N . VAL A 1 121 ? -10.931 -12.406 2.683 1.00 83.56 121 VAL A N 1
ATOM 875 C CA . VAL A 1 121 ? -10.473 -11.400 3.640 1.00 83.56 121 VAL A CA 1
ATOM 876 C C . VAL A 1 121 ? -11.635 -10.459 3.932 1.00 83.56 121 VAL A C 1
ATOM 878 O O . VAL A 1 121 ? -12.297 -9.980 3.018 1.00 83.56 121 VAL A O 1
ATOM 881 N N . TRP A 1 122 ? -11.945 -10.267 5.218 1.00 84.69 122 TRP A N 1
ATOM 882 C CA . TRP A 1 122 ? -13.069 -9.443 5.692 1.00 84.69 122 TRP A CA 1
ATOM 883 C C . TRP A 1 122 ? -14.400 -9.673 4.942 1.00 84.69 122 TRP A C 1
ATOM 885 O O . TRP A 1 122 ? -15.119 -8.729 4.626 1.00 84.69 122 TRP A O 1
ATOM 895 N N . GLY A 1 123 ? -14.727 -10.932 4.634 1.00 84.31 123 GLY A N 1
ATOM 896 C CA . GLY A 1 123 ? -15.971 -11.302 3.948 1.00 84.31 123 GLY A CA 1
ATOM 897 C C . GLY A 1 123 ? -15.980 -11.076 2.430 1.00 84.31 123 GLY A C 1
ATOM 898 O O . GLY A 1 123 ? -16.994 -11.344 1.785 1.00 84.31 123 GLY A O 1
ATOM 899 N N . ARG A 1 124 ? -14.876 -10.606 1.833 1.00 83.75 124 ARG A N 1
ATOM 900 C CA . ARG A 1 124 ? -14.698 -10.506 0.377 1.00 83.75 124 ARG A CA 1
ATOM 901 C C . ARG A 1 124 ? -13.799 -11.633 -0.109 1.00 83.75 124 ARG A C 1
ATOM 903 O O . ARG A 1 124 ? -12.751 -11.915 0.470 1.00 83.75 124 ARG A O 1
ATOM 910 N N . ARG A 1 125 ? -14.211 -12.281 -1.197 1.00 86.50 125 ARG A N 1
ATOM 911 C CA . ARG A 1 125 ? -13.414 -13.310 -1.863 1.00 86.50 125 ARG A CA 1
ATOM 912 C C . ARG A 1 125 ? -12.507 -12.657 -2.896 1.00 86.50 125 ARG A C 1
ATOM 914 O O . ARG A 1 125 ? -13.007 -11.988 -3.792 1.00 86.50 125 ARG A O 1
ATOM 921 N N . ILE A 1 126 ? -11.214 -12.928 -2.805 1.00 86.44 126 ILE A N 1
ATOM 922 C CA . ILE A 1 126 ? -10.206 -12.484 -3.770 1.00 86.44 126 ILE A CA 1
ATOM 923 C C . ILE A 1 126 ? -9.700 -13.651 -4.606 1.00 86.44 126 ILE A C 1
ATOM 925 O O . ILE A 1 126 ? -9.709 -14.804 -4.161 1.00 86.44 126 ILE A O 1
ATOM 929 N N . SER A 1 127 ? -9.259 -13.356 -5.826 1.00 87.50 127 SER A N 1
ATOM 930 C CA . SER A 1 127 ? -8.718 -14.356 -6.749 1.00 87.50 127 SER A CA 1
ATOM 931 C C . SER A 1 127 ? -7.263 -14.715 -6.442 1.00 87.50 127 SER A C 1
ATOM 933 O O . SER A 1 127 ? -6.883 -15.878 -6.587 1.00 87.50 127 SER A O 1
ATOM 935 N N . ASN A 1 128 ? -6.472 -13.749 -5.971 1.00 90.12 128 ASN A N 1
ATOM 936 C CA . ASN A 1 128 ? -5.090 -13.938 -5.548 1.00 90.12 128 ASN A CA 1
ATOM 937 C C . ASN A 1 128 ? -4.696 -12.919 -4.455 1.00 90.12 128 ASN A C 1
ATOM 939 O O . ASN A 1 128 ? -5.330 -11.871 -4.352 1.00 90.12 128 ASN A O 1
ATOM 943 N N . PRO A 1 129 ? -3.658 -13.198 -3.646 1.00 89.19 129 PRO A N 1
ATOM 944 C CA . PRO A 1 129 ? -3.287 -12.364 -2.504 1.00 89.19 129 PRO A CA 1
ATOM 945 C C . PRO A 1 129 ? -2.190 -11.332 -2.821 1.00 89.19 129 PRO A C 1
ATOM 947 O O . PRO A 1 129 ? -1.488 -10.891 -1.913 1.00 89.19 129 PRO A O 1
ATOM 950 N N . ILE A 1 130 ? -1.948 -11.023 -4.098 1.00 90.12 130 ILE A N 1
ATOM 951 C CA . ILE A 1 130 ? -0.858 -10.135 -4.514 1.00 90.12 130 ILE A CA 1
ATOM 952 C C . ILE A 1 130 ? -1.403 -8.727 -4.739 1.00 90.12 130 ILE A C 1
ATOM 954 O O . ILE A 1 130 ? -2.320 -8.526 -5.534 1.00 90.12 130 ILE A O 1
ATOM 958 N N . ASP A 1 131 ? -0.787 -7.765 -4.060 1.00 89.00 131 ASP A N 1
ATOM 959 C CA . ASP A 1 131 ? -1.189 -6.361 -4.034 1.00 89.00 131 ASP A CA 1
ATOM 960 C C . ASP A 1 131 ? -0.138 -5.451 -4.691 1.00 89.00 131 ASP A C 1
ATOM 962 O O . ASP A 1 131 ? 1.067 -5.739 -4.681 1.00 89.00 131 ASP A O 1
ATOM 966 N N . LEU A 1 132 ? -0.610 -4.337 -5.248 1.00 90.88 132 LEU A N 1
ATOM 967 C CA . LEU A 1 132 ? 0.194 -3.170 -5.566 1.00 90.88 132 LEU A CA 1
ATOM 968 C C . LEU A 1 132 ? 0.097 -2.155 -4.418 1.00 90.88 132 LEU A C 1
ATOM 970 O O . LEU A 1 132 ? -0.864 -1.397 -4.327 1.00 90.88 132 LEU A O 1
ATOM 974 N N . SER A 1 133 ? 1.151 -2.106 -3.602 1.00 88.00 133 SER A N 1
ATOM 975 C CA . SER A 1 133 ? 1.239 -1.236 -2.424 1.00 88.00 133 SER A CA 1
ATOM 976 C C . SER A 1 133 ? 1.057 0.254 -2.729 1.00 88.00 133 SER A C 1
ATOM 978 O O . SER A 1 133 ? 1.443 0.733 -3.805 1.00 88.00 133 SER A O 1
ATOM 980 N N . ALA A 1 134 ? 0.644 1.012 -1.710 1.00 85.94 134 ALA A N 1
ATOM 981 C CA . ALA A 1 134 ? 0.501 2.459 -1.784 1.00 85.94 134 ALA A CA 1
ATOM 982 C C . ALA A 1 134 ? 1.740 3.192 -2.299 1.00 85.94 134 ALA A C 1
ATOM 984 O O . ALA A 1 134 ? 2.892 2.774 -2.166 1.00 85.94 134 ALA A O 1
ATOM 985 N N . GLY A 1 135 ? 1.476 4.375 -2.846 1.00 84.50 135 GLY A N 1
ATOM 986 C CA . GLY A 1 135 ? 2.500 5.276 -3.357 1.00 84.50 135 GLY A CA 1
ATOM 987 C C . GLY A 1 135 ? 2.808 5.081 -4.838 1.00 84.50 135 GLY A C 1
ATOM 988 O O . GLY A 1 135 ? 3.463 5.958 -5.399 1.00 84.50 135 GLY A O 1
ATOM 989 N N . PHE A 1 136 ? 2.306 4.014 -5.479 1.00 88.31 136 PHE A N 1
ATOM 990 C CA . PHE A 1 136 ? 2.381 3.871 -6.934 1.00 88.31 136 PHE A CA 1
ATOM 991 C C . PHE A 1 136 ? 1.354 4.761 -7.651 1.00 88.31 136 PHE A C 1
ATOM 993 O O . PHE A 1 136 ? 1.714 5.508 -8.550 1.00 88.31 136 PHE A O 1
ATOM 1000 N N . ASP A 1 137 ? 0.084 4.726 -7.253 1.00 86.31 137 ASP A N 1
ATOM 1001 C CA . ASP A 1 137 ? -0.949 5.589 -7.835 1.00 86.31 137 ASP A CA 1
ATOM 1002 C C . ASP A 1 137 ? -1.545 6.514 -6.772 1.00 86.31 137 ASP A C 1
ATOM 1004 O O . ASP A 1 137 ? -2.618 6.286 -6.216 1.00 86.31 137 ASP A O 1
ATOM 1008 N N . LYS A 1 138 ? -0.793 7.566 -6.435 1.00 83.50 138 LYS A N 1
ATOM 1009 C CA . LYS A 1 138 ? -1.149 8.505 -5.355 1.00 83.50 138 LYS A CA 1
ATOM 1010 C C . LYS A 1 138 ? -2.413 9.313 -5.643 1.00 83.50 138 LYS A C 1
ATOM 1012 O O . LYS A 1 138 ? -3.035 9.790 -4.703 1.00 83.50 138 LYS A O 1
ATOM 1017 N N . ASN A 1 139 ? -2.761 9.474 -6.915 1.00 83.81 139 ASN A N 1
ATOM 1018 C CA . ASN A 1 139 ? -3.854 10.334 -7.359 1.00 83.81 139 ASN A CA 1
ATOM 1019 C C . ASN A 1 139 ? -5.021 9.535 -7.962 1.00 83.81 139 ASN A C 1
ATOM 1021 O O . ASN A 1 139 ? -5.974 10.140 -8.443 1.00 83.81 139 ASN A O 1
ATOM 1025 N N . ALA A 1 140 ? -4.946 8.198 -7.935 1.00 83.56 140 ALA A N 1
ATOM 1026 C CA . ALA A 1 140 ? -5.917 7.296 -8.550 1.00 83.56 140 ALA A CA 1
ATOM 1027 C C . ALA A 1 140 ? -6.068 7.478 -10.080 1.00 83.56 140 ALA A C 1
ATOM 1029 O O . ALA A 1 140 ? -7.133 7.242 -10.647 1.00 83.56 140 ALA A O 1
ATOM 1030 N N . GLU A 1 141 ? -4.995 7.878 -10.766 1.00 86.56 141 GLU A N 1
ATOM 1031 C CA . GLU A 1 141 ? -4.985 8.177 -12.205 1.00 86.56 141 GLU A CA 1
ATOM 1032 C C . GLU A 1 141 ? -5.087 6.923 -13.086 1.00 86.56 141 GLU A C 1
ATOM 1034 O O . GLU A 1 141 ? -5.471 7.002 -14.254 1.00 86.56 141 GLU A O 1
ATOM 1039 N N . ALA A 1 142 ? -4.684 5.763 -12.567 1.00 86.94 142 ALA A N 1
ATOM 1040 C CA . ALA A 1 142 ? -4.441 4.557 -13.348 1.00 86.94 142 ALA A CA 1
ATOM 1041 C C . ALA A 1 142 ? -5.096 3.294 -12.770 1.00 86.94 142 ALA A C 1
ATOM 1043 O O . ALA A 1 142 ? -4.748 2.197 -13.213 1.00 86.94 142 ALA A O 1
ATOM 1044 N N . VAL A 1 143 ? -6.063 3.425 -11.854 1.00 85.25 143 VAL A N 1
ATOM 1045 C CA . VAL A 1 143 ? -6.732 2.312 -11.147 1.00 85.25 143 VAL A CA 1
ATOM 1046 C C . VAL A 1 143 ? -7.123 1.164 -12.083 1.00 85.25 143 VAL A C 1
ATOM 1048 O O . VAL A 1 143 ? -6.631 0.049 -11.928 1.00 85.25 143 VAL A O 1
ATOM 1051 N N . GLU A 1 144 ? -7.921 1.427 -13.124 1.00 83.75 144 GLU A N 1
ATOM 1052 C CA . GLU A 1 144 ? -8.360 0.384 -14.070 1.00 83.75 144 GLU A CA 1
ATOM 1053 C C . GLU A 1 144 ? -7.204 -0.267 -14.845 1.00 83.75 144 GLU A C 1
ATOM 1055 O O . GLU A 1 144 ? -7.246 -1.447 -15.213 1.00 83.75 144 GLU A O 1
ATOM 1060 N N . GLY A 1 145 ? -6.178 0.527 -15.158 1.00 85.19 145 GLY A N 1
ATOM 1061 C CA . GLY A 1 145 ? -4.987 0.063 -15.857 1.00 85.19 145 GLY A CA 1
ATOM 1062 C C . GLY A 1 145 ? -4.147 -0.863 -14.984 1.00 85.19 145 GLY A C 1
ATOM 1063 O O . GLY A 1 145 ? -3.570 -1.814 -15.510 1.00 85.19 145 GLY A O 1
ATOM 1064 N N . LEU A 1 146 ? -4.106 -0.597 -13.675 1.00 87.12 146 LEU A N 1
ATOM 1065 C CA . LEU A 1 146 ? -3.354 -1.344 -12.669 1.00 87.12 146 LEU A CA 1
ATOM 1066 C C . LEU A 1 146 ? -4.088 -2.609 -12.220 1.00 87.12 146 LEU A C 1
ATOM 1068 O O . LEU A 1 146 ? -3.473 -3.673 -12.236 1.00 87.12 146 LEU A O 1
ATOM 1072 N N . LEU A 1 147 ? -5.395 -2.538 -11.949 1.00 84.62 147 LEU A N 1
ATOM 1073 C CA . LEU A 1 147 ? -6.231 -3.719 -11.681 1.00 84.62 147 LEU A CA 1
ATOM 1074 C C . LEU A 1 147 ? -6.162 -4.714 -12.849 1.00 84.62 147 LEU A C 1
ATOM 1076 O O . LEU A 1 147 ? -5.963 -5.913 -12.668 1.00 84.62 147 LEU A O 1
ATOM 1080 N N . GLY A 1 148 ? -6.154 -4.204 -14.085 1.00 83.81 148 GLY A N 1
ATOM 1081 C CA . GLY A 1 148 ? -5.979 -5.019 -15.286 1.00 83.81 148 GLY A CA 1
ATOM 1082 C C . GLY A 1 148 ? -4.623 -5.730 -15.415 1.00 83.81 148 GLY A C 1
ATOM 1083 O O . GLY A 1 148 ? -4.433 -6.458 -16.389 1.00 83.81 148 GLY A O 1
ATOM 1084 N N . LYS A 1 149 ? -3.662 -5.532 -14.499 1.00 86.56 149 LYS A N 1
ATOM 1085 C CA . LYS A 1 149 ? -2.349 -6.205 -14.518 1.00 86.56 149 LYS A CA 1
ATOM 1086 C C . LYS A 1 149 ? -2.311 -7.544 -13.791 1.00 86.56 149 LYS A C 1
ATOM 1088 O O . LYS A 1 149 ? -1.283 -8.212 -13.891 1.00 86.56 149 LYS A O 1
ATOM 1093 N N . GLY A 1 150 ? -3.399 -7.941 -13.132 1.00 84.62 150 GLY A N 1
ATOM 1094 C CA . GLY A 1 150 ? -3.496 -9.213 -12.410 1.00 84.62 150 GLY A CA 1
ATOM 1095 C C . GLY A 1 150 ? -3.178 -9.116 -10.917 1.00 84.62 150 GLY A C 1
ATOM 1096 O O . GLY A 1 150 ? -2.966 -10.144 -10.279 1.00 84.62 150 GLY A O 1
ATOM 1097 N N . PHE A 1 151 ? -3.130 -7.905 -10.354 1.00 88.56 151 PHE A N 1
ATOM 1098 C CA . PHE A 1 151 ? -3.134 -7.743 -8.902 1.00 88.56 151 PHE A CA 1
ATOM 1099 C C . PHE A 1 151 ? -4.536 -8.037 -8.359 1.00 88.56 151 PHE A C 1
ATOM 1101 O O . PHE A 1 151 ? -5.521 -7.620 -8.964 1.00 88.56 151 PHE A O 1
ATOM 1108 N N . GLY A 1 152 ? -4.622 -8.749 -7.234 1.00 82.81 152 GLY A N 1
ATOM 1109 C CA . GLY A 1 152 ? -5.888 -8.961 -6.524 1.00 82.81 152 GLY A CA 1
ATOM 1110 C C . GLY A 1 152 ? -6.345 -7.728 -5.738 1.00 82.81 152 GLY A C 1
ATOM 1111 O O . GLY A 1 152 ? -7.531 -7.601 -5.435 1.00 82.81 152 GLY A O 1
ATOM 1112 N N . PHE A 1 153 ? -5.404 -6.826 -5.449 1.00 86.06 153 PHE A N 1
ATOM 1113 C CA . PHE A 1 153 ? -5.597 -5.567 -4.737 1.00 86.06 153 PHE A CA 1
ATOM 1114 C C . PHE A 1 153 ? -4.807 -4.452 -5.418 1.00 86.06 153 PHE A C 1
ATOM 1116 O O . PHE A 1 153 ? -3.745 -4.690 -6.002 1.00 86.06 153 PHE A O 1
ATOM 1123 N N . VAL A 1 154 ? -5.312 -3.227 -5.323 1.00 87.06 154 VAL A N 1
ATOM 1124 C CA . VAL A 1 154 ? -4.522 -2.030 -5.603 1.00 87.06 154 VAL A CA 1
ATOM 1125 C C . VAL A 1 154 ? -4.759 -1.038 -4.478 1.00 87.06 154 VAL A C 1
ATOM 1127 O O . VAL A 1 154 ? -5.898 -0.648 -4.221 1.00 87.06 154 VAL A O 1
ATOM 1130 N N . GLU A 1 155 ? -3.675 -0.600 -3.850 1.00 85.81 155 GLU A N 1
ATOM 1131 C CA . GLU A 1 155 ? -3.694 0.450 -2.844 1.00 85.81 155 GLU A CA 1
ATOM 1132 C C . GLU A 1 155 ? -3.340 1.802 -3.493 1.00 85.81 155 GLU A C 1
ATOM 1134 O O . GLU A 1 155 ? -2.212 2.049 -3.935 1.00 85.81 155 GLU A O 1
ATOM 1139 N N . ILE A 1 156 ? -4.316 2.706 -3.561 1.00 86.62 156 ILE A N 1
ATOM 1140 C CA . ILE A 1 156 ? -4.162 4.057 -4.131 1.00 86.62 156 ILE A CA 1
ATOM 1141 C C . ILE A 1 156 ? -4.099 5.130 -3.047 1.00 86.62 156 ILE A C 1
ATOM 1143 O O . ILE A 1 156 ? -4.422 4.882 -1.891 1.00 86.62 156 ILE A O 1
ATOM 1147 N N . GLY A 1 157 ? -3.703 6.350 -3.407 1.00 79.88 157 GLY A N 1
ATOM 1148 C CA . GLY A 1 157 ? -3.886 7.498 -2.516 1.00 79.88 157 GLY A CA 1
ATOM 1149 C C . GLY A 1 157 ? -5.335 7.994 -2.484 1.00 79.88 157 GLY A C 1
ATOM 1150 O O . GLY A 1 157 ? -6.142 7.682 -3.361 1.00 79.88 157 GLY A O 1
ATOM 1151 N N . SER A 1 158 ? -5.672 8.790 -1.467 1.00 70.44 158 SER A N 1
ATOM 1152 C CA . SER A 1 158 ? -6.978 9.449 -1.379 1.00 70.44 158 SER A CA 1
ATOM 1153 C C . SER A 1 158 ? -7.227 10.366 -2.582 1.00 70.44 158 SER A C 1
ATOM 1155 O O . SER A 1 158 ? -6.443 11.287 -2.819 1.00 70.44 158 SER A O 1
ATOM 1157 N N . SER A 1 159 ? -8.338 10.152 -3.287 1.00 70.38 159 SER A N 1
ATOM 1158 C CA . SER A 1 159 ? -8.790 10.969 -4.418 1.00 70.38 159 SER A CA 1
ATOM 1159 C C . SER A 1 159 ? -10.285 11.279 -4.293 1.00 70.38 159 SER A C 1
ATOM 1161 O O . SER A 1 159 ? -11.037 10.488 -3.722 1.00 70.38 159 SER A O 1
ATOM 1163 N N . ASP A 1 160 ? -10.697 12.428 -4.833 1.00 66.56 160 ASP A N 1
ATOM 1164 C CA . ASP A 1 160 ? -12.101 12.857 -4.916 1.00 66.56 160 ASP A CA 1
ATOM 1165 C C . ASP A 1 160 ? -12.789 12.358 -6.206 1.00 66.56 160 ASP A C 1
ATOM 1167 O O . ASP A 1 160 ? -13.983 12.588 -6.415 1.00 66.56 160 ASP A O 1
ATOM 1171 N N . GLU A 1 161 ? -12.045 11.708 -7.107 1.00 68.75 161 GLU A N 1
ATOM 1172 C CA . GLU A 1 161 ? -12.570 11.225 -8.385 1.00 68.75 161 GLU A CA 1
ATOM 1173 C C . GLU A 1 161 ? -13.419 9.954 -8.233 1.00 68.75 161 GLU A C 1
ATOM 1175 O O . GLU A 1 161 ? -13.298 9.196 -7.272 1.00 68.75 161 GLU A O 1
ATOM 1180 N N . VAL A 1 162 ? -14.306 9.713 -9.204 1.00 64.88 162 VAL A N 1
ATOM 1181 C CA . VAL A 1 162 ? -15.107 8.482 -9.257 1.00 64.88 162 VAL A CA 1
ATOM 1182 C C . VAL A 1 162 ? -14.210 7.324 -9.676 1.00 64.88 162 VAL A C 1
ATOM 1184 O O . VAL A 1 162 ? -13.638 7.343 -10.767 1.00 64.88 162 VAL A O 1
ATOM 1187 N N . LEU A 1 163 ? -14.127 6.297 -8.834 1.00 71.50 163 LEU A N 1
ATOM 1188 C CA . LEU A 1 163 ? -13.231 5.163 -9.040 1.00 71.50 163 LEU A CA 1
ATOM 1189 C C . LEU A 1 163 ? -13.992 3.934 -9.540 1.00 71.50 163 LEU A C 1
ATOM 1191 O O . LEU A 1 163 ? -15.074 3.611 -9.049 1.00 71.50 163 LEU A O 1
ATOM 1195 N N . HIS A 1 164 ? -13.398 3.232 -10.505 1.00 65.62 164 HIS A N 1
ATOM 1196 C CA . HIS A 1 164 ? -13.895 1.951 -11.003 1.00 65.62 164 HIS A CA 1
ATOM 1197 C C . HIS A 1 164 ? -13.082 0.823 -10.361 1.00 65.62 164 HIS A C 1
ATOM 1199 O O . HIS A 1 164 ? -11.907 0.637 -10.670 1.00 65.62 164 HIS A O 1
ATOM 1205 N N . GLY A 1 165 ? -13.713 0.110 -9.431 1.00 68.62 165 GLY A N 1
ATOM 1206 C CA . GLY A 1 165 ? -13.093 -0.902 -8.576 1.00 68.62 165 GLY A CA 1
ATOM 1207 C C . GLY A 1 165 ? -13.741 -0.896 -7.193 1.00 68.62 165 GLY A C 1
ATOM 1208 O O . GLY A 1 165 ? -14.666 -0.119 -6.935 1.00 68.62 165 GLY A O 1
ATOM 1209 N N . GLY A 1 166 ? -13.286 -1.770 -6.306 1.00 79.62 166 GLY A N 1
ATOM 1210 C CA . GLY A 1 166 ? -13.734 -1.777 -4.924 1.00 79.62 166 GLY A CA 1
ATOM 1211 C C . GLY A 1 166 ? -15.192 -2.211 -4.769 1.00 79.62 166 GLY A C 1
ATOM 1212 O O . GLY A 1 166 ? -15.655 -3.169 -5.396 1.00 79.62 166 GLY A O 1
ATOM 1213 N N . LYS A 1 167 ? -15.978 -1.442 -4.006 1.00 81.38 167 LYS A N 1
ATOM 1214 C CA . LYS A 1 167 ? -17.415 -1.707 -3.772 1.00 81.38 167 LYS A CA 1
ATOM 1215 C C . LYS A 1 167 ? -18.253 -1.779 -5.055 1.00 81.38 167 LYS A C 1
ATOM 1217 O O . LYS A 1 167 ? -19.292 -2.437 -5.070 1.00 81.38 167 LYS A O 1
ATOM 1222 N N . ALA A 1 168 ? -17.818 -1.117 -6.128 1.00 76.12 168 ALA A N 1
ATOM 1223 C CA . ALA A 1 168 ? -18.510 -1.107 -7.417 1.00 76.12 168 ALA A CA 1
ATOM 1224 C C . ALA A 1 168 ? -18.075 -2.242 -8.366 1.00 76.12 168 ALA A C 1
ATOM 1226 O O . ALA A 1 168 ? -18.665 -2.397 -9.437 1.00 76.12 168 ALA A O 1
ATOM 1227 N N . GLY A 1 169 ? -17.050 -3.023 -8.005 1.00 74.62 169 GLY A N 1
ATOM 1228 C CA . GLY A 1 169 ? -16.416 -4.006 -8.879 1.00 74.62 169 GLY A CA 1
ATOM 1229 C C . GLY A 1 169 ? -16.141 -5.365 -8.221 1.00 74.62 169 GLY A C 1
ATOM 1230 O O . GLY A 1 169 ? -16.419 -5.576 -7.037 1.00 74.62 169 GLY A O 1
ATOM 1231 N N . PRO A 1 170 ? -15.636 -6.328 -9.014 1.00 69.94 170 PRO A N 1
ATOM 1232 C CA . PRO A 1 170 ? -15.204 -7.630 -8.511 1.00 69.94 170 PRO A CA 1
ATOM 1233 C C . PRO A 1 170 ? -13.831 -7.578 -7.824 1.00 69.94 170 PRO A C 1
ATOM 1235 O O . PRO A 1 170 ? -13.556 -8.438 -6.990 1.00 69.94 170 PRO A O 1
ATOM 1238 N N . ASP A 1 171 ? -12.996 -6.597 -8.173 1.00 80.19 171 ASP A N 1
ATOM 1239 C CA . ASP A 1 171 ? -11.636 -6.447 -7.658 1.00 80.19 171 ASP A CA 1
ATOM 1240 C C . ASP A 1 171 ? -11.613 -5.557 -6.413 1.00 80.19 171 ASP A C 1
ATOM 1242 O O . ASP A 1 171 ? -12.402 -4.610 -6.309 1.00 80.19 171 ASP A O 1
ATOM 1246 N N . ILE A 1 172 ? -10.687 -5.833 -5.494 1.00 84.62 172 ILE A N 1
ATOM 1247 C CA . ILE A 1 172 ? -10.561 -5.064 -4.255 1.00 84.62 172 ILE A CA 1
ATOM 1248 C C . ILE A 1 172 ? -9.764 -3.784 -4.501 1.00 84.62 172 ILE A C 1
ATOM 1250 O O . ILE A 1 172 ? -8.711 -3.794 -5.142 1.00 84.62 172 ILE A O 1
ATOM 1254 N N . LEU A 1 173 ? -10.286 -2.679 -3.968 1.00 86.81 173 LEU A N 1
ATOM 1255 C CA . LEU A 1 173 ? -9.650 -1.369 -4.011 1.00 86.81 173 LEU A CA 1
ATOM 1256 C C . LEU A 1 173 ? -9.481 -0.822 -2.600 1.00 86.81 173 LEU A C 1
ATOM 1258 O O . LEU A 1 173 ? -10.472 -0.559 -1.909 1.00 86.81 173 LEU A O 1
ATOM 1262 N N . ASP A 1 174 ? -8.229 -0.557 -2.247 1.00 87.44 174 ASP A N 1
ATOM 1263 C CA . ASP A 1 174 ? -7.864 -0.012 -0.949 1.00 87.44 174 ASP A CA 1
ATOM 1264 C C . ASP A 1 174 ? -7.382 1.423 -1.116 1.00 87.44 174 ASP A C 1
ATOM 1266 O O . ASP A 1 174 ? -6.691 1.767 -2.078 1.00 87.44 174 ASP A O 1
ATOM 1270 N N . VAL A 1 175 ? -7.761 2.288 -0.177 1.00 87.69 175 VAL A N 1
ATOM 1271 C CA . VAL A 1 175 ? -7.386 3.705 -0.230 1.00 87.69 175 VAL A CA 1
ATOM 1272 C C . VAL A 1 175 ? -6.521 4.063 0.966 1.00 87.69 175 VAL A C 1
ATOM 1274 O O . VAL A 1 175 ? -6.964 4.043 2.115 1.00 87.69 175 VAL A O 1
ATOM 1277 N N . ASN A 1 176 ? -5.281 4.442 0.675 1.00 89.00 176 ASN A N 1
ATOM 1278 C CA . ASN A 1 176 ? -4.329 4.980 1.625 1.00 89.00 176 ASN A CA 1
ATOM 1279 C C . ASN A 1 176 ? -4.577 6.466 1.863 1.00 89.00 176 ASN A C 1
ATOM 1281 O O . ASN A 1 176 ? -4.377 7.326 1.000 1.00 89.00 176 ASN A O 1
ATOM 1285 N N . LEU A 1 177 ? -5.014 6.750 3.082 1.00 87.38 177 LEU A N 1
ATOM 1286 C CA . LEU A 1 177 ? -5.228 8.082 3.598 1.00 87.38 177 LEU A CA 1
ATOM 1287 C C . LEU A 1 177 ? -3.910 8.635 4.134 1.00 87.38 177 LEU A C 1
ATOM 1289 O O . LEU A 1 177 ? -3.226 8.016 4.956 1.00 87.38 177 LEU A O 1
ATOM 1293 N N . GLY A 1 178 ? -3.590 9.846 3.691 1.00 82.19 178 GLY A N 1
ATOM 1294 C CA . GLY A 1 178 ? -2.403 10.576 4.100 1.00 82.19 178 GLY A CA 1
ATOM 1295 C C . GLY A 1 178 ? -2.728 12.002 4.521 1.00 82.19 178 GLY A C 1
ATOM 1296 O O . GLY A 1 178 ? -3.777 12.558 4.204 1.00 82.19 178 GLY A O 1
ATOM 1297 N N . LYS A 1 179 ? -1.782 12.617 5.231 1.00 81.62 179 LYS A N 1
ATOM 1298 C CA . LYS A 1 179 ? -1.836 14.043 5.554 1.00 81.62 179 LYS A CA 1
ATOM 1299 C C . LYS A 1 179 ? -1.335 14.866 4.363 1.00 81.62 179 LYS A C 1
ATOM 1301 O O . LYS A 1 179 ? -0.302 14.539 3.776 1.00 81.62 179 LYS A O 1
ATOM 1306 N N . ASN A 1 180 ? -1.977 15.998 4.082 1.00 78.12 180 ASN A N 1
ATOM 1307 C CA . ASN A 1 180 ? -1.466 16.959 3.110 1.00 78.12 180 ASN A CA 1
ATOM 1308 C C . ASN A 1 180 ? -0.203 17.652 3.643 1.00 78.12 180 ASN A C 1
ATOM 1310 O O . ASN A 1 180 ? -0.171 18.136 4.776 1.00 78.12 180 ASN A O 1
ATOM 1314 N N . LYS A 1 181 ? 0.838 17.770 2.807 1.00 70.75 181 LYS A N 1
ATOM 1315 C CA . LYS A 1 181 ? 2.152 18.323 3.209 1.00 70.75 181 LYS A CA 1
ATOM 1316 C C . LYS A 1 181 ? 2.081 19.716 3.845 1.00 70.75 181 LYS A C 1
ATOM 1318 O O . LYS A 1 181 ? 2.903 20.036 4.696 1.00 70.75 181 LYS A O 1
ATOM 1323 N N . THR A 1 182 ? 1.128 20.538 3.416 1.00 73.38 182 THR A N 1
ATOM 1324 C CA . THR A 1 182 ? 0.962 21.933 3.853 1.00 73.38 182 THR A CA 1
ATOM 1325 C C . THR A 1 182 ? -0.092 22.112 4.941 1.00 73.38 182 THR A C 1
ATOM 1327 O O . THR A 1 182 ? -0.277 23.226 5.420 1.00 73.38 182 THR A O 1
ATOM 1330 N N . SER A 1 183 ? -0.817 21.055 5.304 1.00 78.56 183 SER A N 1
ATOM 1331 C CA . SER A 1 183 ? -1.863 21.130 6.318 1.00 78.56 183 SER A CA 1
ATOM 1332 C C . SER A 1 183 ? -1.263 21.076 7.719 1.00 78.56 183 SER A C 1
ATOM 1334 O O . SER A 1 183 ? -0.292 20.359 7.978 1.00 78.56 183 SER A O 1
ATOM 1336 N N . GLU A 1 184 ? -1.845 21.814 8.656 1.00 78.31 184 GLU A N 1
ATOM 1337 C CA . GLU A 1 184 ? -1.466 21.734 10.067 1.00 78.31 184 GLU A CA 1
ATOM 1338 C C . GLU A 1 184 ? -2.244 20.620 10.780 1.00 78.31 184 GLU A C 1
ATOM 1340 O O . GLU A 1 184 ? -1.639 19.808 11.488 1.00 78.31 184 GLU A O 1
ATOM 1345 N N . ASP A 1 185 ? -3.549 20.511 10.508 1.00 84.44 185 ASP A N 1
ATOM 1346 C CA . ASP A 1 185 ? -4.450 19.529 11.114 1.00 84.44 185 ASP A CA 1
ATOM 1347 C C . ASP A 1 185 ? -4.488 18.225 10.309 1.00 84.44 185 ASP A C 1
ATOM 1349 O O . ASP A 1 185 ? -5.156 18.101 9.281 1.00 84.44 185 ASP A O 1
ATOM 1353 N N . ALA A 1 186 ? -3.772 17.223 10.817 1.00 84.06 186 ALA A N 1
ATOM 1354 C CA . ALA A 1 186 ? -3.772 15.894 10.232 1.00 84.06 186 ALA A CA 1
ATOM 1355 C C . ALA A 1 186 ? -5.141 15.211 10.329 1.00 84.06 186 ALA A C 1
ATOM 1357 O O . ALA A 1 186 ? -5.559 14.572 9.374 1.00 84.06 186 ALA A O 1
ATOM 1358 N N . ALA A 1 187 ? -5.859 15.338 11.449 1.00 85.94 187 ALA A N 1
ATOM 1359 C CA . ALA A 1 187 ? -7.135 14.644 11.625 1.00 85.94 187 ALA A CA 1
ATOM 1360 C C . ALA A 1 187 ? -8.156 15.113 10.583 1.00 85.94 187 ALA A C 1
ATOM 1362 O O . ALA A 1 187 ? -8.843 14.291 9.980 1.00 85.94 187 ALA A O 1
ATOM 1363 N N . ALA A 1 188 ? -8.204 16.422 10.321 1.00 86.88 188 ALA A N 1
ATOM 1364 C CA . ALA A 1 188 ? -9.095 16.994 9.317 1.00 86.88 188 ALA A CA 1
ATOM 1365 C C . ALA A 1 188 ? -8.816 16.472 7.898 1.00 86.88 188 ALA A C 1
ATOM 1367 O O . ALA A 1 188 ? -9.761 16.224 7.150 1.00 86.88 188 ALA A O 1
ATOM 1368 N N . ASP A 1 189 ? -7.548 16.284 7.522 1.00 86.50 189 ASP A N 1
ATOM 1369 C CA . ASP A 1 189 ? -7.194 15.730 6.208 1.00 86.50 189 ASP A CA 1
ATOM 1370 C C . ASP A 1 189 ? -7.661 14.282 6.057 1.00 86.50 189 ASP A C 1
ATOM 1372 O O . ASP A 1 189 ? -8.269 13.933 5.048 1.00 86.50 189 ASP A O 1
ATOM 1376 N N . TYR A 1 190 ? -7.441 13.452 7.078 1.00 88.31 190 TYR A N 1
ATOM 1377 C CA . TYR A 1 190 ? -7.871 12.056 7.035 1.00 88.31 190 TYR A CA 1
ATOM 1378 C C . TYR A 1 190 ? -9.391 11.940 7.011 1.00 88.31 190 TYR A C 1
ATOM 1380 O O . TYR A 1 190 ? -9.918 11.162 6.227 1.00 88.31 190 TYR A O 1
ATOM 1388 N N . VAL A 1 191 ? -10.106 12.740 7.807 1.00 89.56 191 VAL A N 1
ATOM 1389 C CA . VAL A 1 191 ? -11.578 12.780 7.792 1.00 89.56 191 VAL A CA 1
ATOM 1390 C C . VAL A 1 191 ? -12.104 13.175 6.409 1.00 89.56 191 VAL A C 1
ATOM 1392 O O . VAL A 1 191 ? -13.020 12.534 5.899 1.00 89.56 191 VAL A O 1
ATOM 1395 N N . LYS A 1 192 ? -11.502 14.175 5.751 1.00 87.00 192 LYS A N 1
ATOM 1396 C CA . LYS A 1 192 ? -11.844 14.509 4.357 1.00 87.00 192 LYS A CA 1
ATOM 1397 C C . LYS A 1 192 ? -11.595 13.330 3.421 1.00 87.00 192 LYS A C 1
ATOM 1399 O O . LYS A 1 192 ? -12.472 13.001 2.631 1.00 87.00 192 LYS A O 1
ATOM 1404 N N . GLY A 1 193 ? -10.443 12.674 3.551 1.00 86.50 193 GLY A N 1
ATOM 1405 C CA . GLY A 1 193 ? -10.107 11.492 2.764 1.00 86.50 193 GLY A CA 1
ATOM 1406 C C . GLY A 1 193 ? -11.105 10.346 2.959 1.00 86.50 193 GLY A C 1
ATOM 1407 O O . GLY A 1 193 ? -11.537 9.748 1.977 1.00 86.50 193 GLY A O 1
ATOM 1408 N N . VAL A 1 194 ? -11.552 10.092 4.195 1.00 89.19 194 VAL A N 1
ATOM 1409 C CA . VAL A 1 194 ? -12.631 9.136 4.500 1.00 89.19 194 VAL A CA 1
ATOM 1410 C C . VAL A 1 194 ? -13.906 9.515 3.748 1.00 89.19 194 VAL A C 1
ATOM 1412 O O . VAL A 1 194 ? -14.468 8.675 3.047 1.00 89.19 194 VAL A O 1
ATOM 1415 N N . HIS A 1 195 ? -14.350 10.771 3.843 1.00 88.19 195 HIS A N 1
ATOM 1416 C CA . HIS A 1 195 ? -15.572 11.223 3.170 1.00 88.19 195 HIS A CA 1
ATOM 1417 C C . HIS A 1 195 ? -15.499 11.113 1.643 1.00 88.19 195 HIS A C 1
ATOM 1419 O O . HIS A 1 195 ? -16.498 10.767 1.016 1.00 88.19 195 HIS A O 1
ATOM 1425 N N . ALA A 1 196 ? -14.333 11.368 1.053 1.00 83.75 196 ALA A N 1
ATOM 1426 C CA . ALA A 1 196 ? -14.125 11.267 -0.387 1.00 83.75 196 ALA A CA 1
ATOM 1427 C C . ALA A 1 196 ? -14.144 9.812 -0.889 1.00 83.75 196 ALA A C 1
ATOM 1429 O O . ALA A 1 196 ? -14.764 9.505 -1.910 1.00 83.75 196 ALA A O 1
ATOM 1430 N N . SER A 1 197 ? -13.495 8.909 -0.146 1.00 85.56 197 SER A N 1
ATOM 1431 C CA . SER A 1 197 ? -13.118 7.581 -0.647 1.00 85.56 197 SER A CA 1
ATOM 1432 C C . SER A 1 197 ? -13.978 6.414 -0.157 1.00 85.56 197 SER A C 1
ATOM 1434 O O . SER A 1 197 ? -14.044 5.394 -0.844 1.00 85.56 197 SER A O 1
ATOM 1436 N N . SER A 1 198 ? -14.679 6.540 0.978 1.00 86.12 198 SER A N 1
ATOM 1437 C CA . SER A 1 198 ? -15.404 5.410 1.604 1.00 86.12 198 SER A CA 1
ATOM 1438 C C . SER A 1 198 ? -16.497 4.809 0.715 1.00 86.12 198 SER A C 1
ATOM 1440 O O . SER A 1 198 ? -16.820 3.629 0.818 1.00 86.12 198 SER A O 1
ATOM 1442 N N . GLN A 1 199 ? -17.068 5.600 -0.194 1.00 83.94 199 GLN A N 1
ATOM 1443 C CA . GLN A 1 199 ? -18.073 5.115 -1.145 1.00 83.94 199 GLN A CA 1
ATOM 1444 C C . GLN A 1 199 ? -17.501 4.154 -2.206 1.00 83.94 199 GLN A C 1
ATOM 1446 O O . GLN A 1 199 ? -18.259 3.394 -2.803 1.00 83.94 199 GLN A O 1
ATOM 1451 N N . TYR A 1 200 ? -16.182 4.169 -2.425 1.00 84.69 200 TYR A N 1
ATOM 1452 C CA . TYR A 1 200 ? -15.505 3.358 -3.441 1.00 84.69 200 TYR A CA 1
ATOM 1453 C C . TYR A 1 200 ? -14.643 2.255 -2.824 1.00 84.69 200 TYR A C 1
ATOM 1455 O O . TYR A 1 200 ? -14.656 1.124 -3.305 1.00 84.69 200 TYR A O 1
ATOM 1463 N N . ALA A 1 201 ? -13.905 2.585 -1.763 1.00 88.25 201 ALA A N 1
ATOM 1464 C CA . ALA A 1 201 ? -12.921 1.700 -1.156 1.00 88.25 201 ALA A CA 1
ATOM 1465 C C . ALA A 1 201 ? -13.583 0.522 -0.434 1.00 88.25 201 ALA A C 1
ATOM 1467 O O . ALA A 1 201 ? -14.540 0.722 0.317 1.00 88.25 201 ALA A O 1
ATOM 1468 N N . ASP A 1 202 ? -13.039 -0.680 -0.605 1.00 89.38 202 ASP A N 1
ATOM 1469 C CA . ASP A 1 202 ? -13.362 -1.826 0.246 1.00 89.38 202 ASP A CA 1
ATOM 1470 C C . ASP A 1 202 ? -12.724 -1.655 1.622 1.00 89.38 202 ASP A C 1
ATOM 1472 O O . ASP A 1 202 ? -13.405 -1.824 2.635 1.00 89.38 202 ASP A O 1
ATOM 1476 N N . TYR A 1 203 ? -11.450 -1.249 1.659 1.00 89.94 203 TYR A N 1
ATOM 1477 C CA . TYR A 1 203 ? -10.688 -1.042 2.889 1.00 89.94 203 TYR A CA 1
ATOM 1478 C C . TYR A 1 203 ? -9.989 0.320 2.896 1.00 89.94 203 TYR A C 1
ATOM 1480 O O . TYR A 1 203 ? -9.621 0.880 1.862 1.00 89.94 203 TYR A O 1
ATOM 1488 N N . LEU A 1 204 ? -9.820 0.884 4.093 1.00 90.62 204 LEU A N 1
ATOM 1489 C CA . LEU A 1 204 ? -9.085 2.135 4.291 1.00 90.62 204 LEU A CA 1
ATOM 1490 C C . LEU A 1 204 ? -7.754 1.854 4.971 1.00 90.62 204 LEU A C 1
ATOM 1492 O O . LEU A 1 204 ? -7.704 1.151 5.978 1.00 90.62 204 LEU A O 1
ATOM 1496 N N . VAL A 1 205 ? -6.683 2.468 4.483 1.00 89.88 205 VAL A N 1
ATOM 1497 C CA . VAL A 1 205 ? -5.361 2.397 5.105 1.00 89.88 205 VAL A CA 1
ATOM 1498 C C . VAL A 1 205 ? -5.028 3.753 5.718 1.00 89.88 205 VAL A C 1
ATOM 1500 O O . VAL A 1 205 ? -5.111 4.785 5.063 1.00 89.88 205 VAL A O 1
ATOM 1503 N N . ILE A 1 206 ? -4.635 3.767 6.990 1.00 86.62 206 ILE A N 1
ATOM 1504 C CA . ILE A 1 206 ? -4.213 4.970 7.714 1.00 86.62 206 ILE A CA 1
ATOM 1505 C C . ILE A 1 206 ? -2.692 4.930 7.885 1.00 86.62 206 ILE A C 1
ATOM 1507 O O . ILE A 1 206 ? -2.158 4.145 8.681 1.00 86.62 206 ILE A O 1
ATOM 1511 N N . SER A 1 207 ? -1.983 5.808 7.172 1.00 80.31 207 SER A N 1
ATOM 1512 C CA . SER A 1 207 ? -0.517 5.843 7.162 1.00 80.31 207 SER A CA 1
ATOM 1513 C C . SER A 1 207 ? 0.060 6.973 8.017 1.00 80.31 207 SER A C 1
ATOM 1515 O O . SER A 1 207 ? 0.384 8.049 7.523 1.00 80.31 207 SER A O 1
ATOM 1517 N N . ILE A 1 208 ? 0.273 6.731 9.314 1.00 75.81 208 ILE A N 1
ATOM 1518 C CA . ILE A 1 208 ? 0.849 7.749 10.220 1.00 75.81 208 ILE A CA 1
ATOM 1519 C C . ILE A 1 208 ? 2.378 7.684 10.382 1.00 75.81 208 ILE A C 1
ATOM 1521 O O . ILE A 1 208 ? 2.962 8.486 11.111 1.00 75.81 208 ILE A O 1
ATOM 1525 N N . SER A 1 209 ? 3.045 6.722 9.739 1.00 68.62 209 SER A N 1
ATOM 1526 C CA . SER A 1 209 ? 4.466 6.424 9.981 1.00 68.62 209 SER A CA 1
ATOM 1527 C C . SER A 1 209 ? 5.425 6.969 8.916 1.00 68.62 209 SER A C 1
ATOM 1529 O O . SER A 1 209 ? 6.644 6.814 9.065 1.00 68.62 209 SER A O 1
ATOM 1531 N N . SER A 1 210 ? 4.905 7.614 7.863 1.00 69.50 210 SER A N 1
ATOM 1532 C CA . SER A 1 210 ? 5.720 8.175 6.777 1.00 69.50 210 SER A CA 1
ATOM 1533 C C . SER A 1 210 ? 6.757 9.170 7.331 1.00 69.50 210 SER A C 1
ATOM 1535 O O . SER A 1 210 ? 6.376 10.151 7.979 1.00 69.50 210 SER A O 1
ATOM 1537 N N . PRO A 1 211 ? 8.066 8.939 7.118 1.00 61.62 211 PRO A N 1
ATOM 1538 C CA . PRO A 1 211 ? 9.111 9.878 7.531 1.00 61.62 211 PRO A CA 1
ATOM 1539 C C . PRO A 1 211 ? 9.118 11.149 6.683 1.00 61.62 211 PRO A C 1
ATOM 1541 O O . PRO A 1 211 ? 9.520 12.201 7.174 1.00 61.62 211 PRO A O 1
ATOM 1544 N N . ASP A 1 212 ? 8.622 11.061 5.450 1.00 64.94 212 ASP A N 1
ATOM 1545 C CA . ASP A 1 212 ? 8.631 12.153 4.475 1.00 64.94 212 ASP A CA 1
ATOM 1546 C C . ASP A 1 212 ? 7.534 13.196 4.722 1.00 64.94 212 ASP A C 1
ATOM 1548 O O . ASP A 1 212 ? 7.476 14.219 4.036 1.00 64.94 212 ASP A O 1
ATOM 1552 N N . THR A 1 213 ? 6.652 12.953 5.698 1.00 66.00 213 THR A N 1
ATOM 1553 C CA . THR A 1 213 ? 5.566 13.869 6.059 1.00 66.00 213 THR A CA 1
ATOM 1554 C C . THR A 1 213 ? 5.901 14.610 7.359 1.00 66.00 213 THR A C 1
ATOM 1556 O O . THR A 1 213 ? 5.824 14.022 8.447 1.00 66.00 213 THR A O 1
ATOM 1559 N N . PRO A 1 214 ? 6.251 15.913 7.300 1.00 65.44 214 PRO A N 1
ATOM 1560 C CA . PRO A 1 214 ? 6.662 16.673 8.474 1.00 65.44 214 PRO A CA 1
ATOM 1561 C C . PRO A 1 214 ? 5.624 16.640 9.600 1.00 65.44 214 PRO A C 1
ATOM 1563 O O . PRO A 1 214 ? 4.444 16.941 9.416 1.00 65.44 214 PRO A O 1
ATOM 1566 N N . GLY A 1 215 ? 6.084 16.288 10.801 1.00 68.50 215 GLY A N 1
ATOM 1567 C CA . GLY A 1 215 ? 5.259 16.286 12.009 1.00 68.50 215 GLY A CA 1
ATOM 1568 C C . GLY A 1 215 ? 4.298 15.103 12.148 1.00 68.50 215 GLY A C 1
ATOM 1569 O O . GLY A 1 215 ? 3.702 14.976 13.211 1.00 68.50 215 GLY A O 1
ATOM 1570 N N . LEU A 1 216 ? 4.187 14.206 11.160 1.00 72.06 216 LEU A N 1
ATOM 1571 C CA . LEU A 1 216 ? 3.240 13.087 11.221 1.00 72.06 216 LEU A CA 1
ATOM 1572 C C . LEU A 1 216 ? 3.605 12.076 12.316 1.00 72.06 216 LEU A C 1
ATOM 1574 O O . LEU A 1 216 ? 2.761 11.715 13.127 1.00 72.06 216 LEU A O 1
ATOM 1578 N N . ARG A 1 217 ? 4.895 11.745 12.454 1.00 71.19 217 ARG A N 1
ATOM 1579 C CA . ARG A 1 217 ? 5.393 10.896 13.554 1.00 71.19 217 ARG A CA 1
ATOM 1580 C C . ARG A 1 217 ? 5.191 11.503 14.943 1.00 71.19 217 ARG A C 1
ATOM 1582 O O . ARG A 1 217 ? 5.136 10.775 15.926 1.00 71.19 217 ARG A O 1
ATOM 1589 N N . LYS A 1 218 ? 5.038 12.830 15.053 1.00 73.25 218 LYS A N 1
ATOM 1590 C CA . LYS A 1 218 ? 4.735 13.467 16.346 1.00 73.25 218 LYS A CA 1
ATOM 1591 C C . LYS A 1 218 ? 3.342 13.079 16.853 1.00 73.25 218 LYS A C 1
ATOM 1593 O O . LYS A 1 218 ? 3.126 13.125 18.056 1.00 73.25 218 LYS A O 1
ATOM 1598 N N . LEU A 1 219 ? 2.439 12.648 15.965 1.00 70.19 219 LEU A N 1
ATOM 1599 C CA . LEU A 1 219 ? 1.104 12.164 16.324 1.00 70.19 219 LEU A CA 1
ATOM 1600 C C . LEU A 1 219 ? 1.117 10.789 16.995 1.00 70.19 219 LEU A C 1
ATOM 1602 O O . LEU A 1 219 ? 0.090 10.388 17.519 1.00 70.19 219 LEU A O 1
ATOM 1606 N N . GLN A 1 220 ? 2.248 10.075 17.020 1.00 69.44 220 GLN A N 1
ATOM 1607 C CA . GLN A 1 220 ? 2.364 8.765 17.677 1.00 69.44 220 GLN A CA 1
ATOM 1608 C C . GLN A 1 220 ? 2.391 8.861 19.216 1.00 69.44 220 GLN A C 1
ATOM 1610 O O . GLN A 1 220 ? 2.461 7.840 19.902 1.00 69.44 220 GLN A O 1
ATOM 1615 N N . GLY A 1 221 ? 2.322 10.071 19.788 1.00 74.88 221 GLY A N 1
ATOM 1616 C CA . GLY A 1 221 ? 2.073 10.256 21.214 1.00 74.88 221 GLY A CA 1
ATOM 1617 C C . GLY A 1 221 ? 0.727 9.642 21.611 1.00 74.88 221 GLY A C 1
ATOM 1618 O O . GLY A 1 221 ? -0.286 9.905 20.974 1.00 74.88 221 GLY A O 1
ATOM 1619 N N . LYS A 1 222 ? 0.709 8.833 22.678 1.00 71.69 222 LYS A N 1
ATOM 1620 C CA . LYS A 1 222 ? -0.427 7.967 23.054 1.00 71.69 222 LYS A CA 1
ATOM 1621 C C . LYS A 1 222 ? -1.802 8.656 23.050 1.00 71.69 222 LYS A C 1
ATOM 1623 O O . LYS A 1 222 ? -2.772 8.053 22.608 1.00 71.69 222 LYS A O 1
ATOM 1628 N N . GLU A 1 223 ? -1.889 9.884 23.557 1.00 78.31 223 GLU A N 1
ATOM 1629 C CA . GLU A 1 223 ? -3.148 10.639 23.656 1.00 78.31 223 GLU A CA 1
ATOM 1630 C C . GLU A 1 223 ? -3.554 11.265 22.313 1.00 78.31 223 GLU A C 1
ATOM 1632 O O . GLU A 1 223 ? -4.661 11.041 21.837 1.00 78.31 223 GLU A O 1
ATOM 1637 N N . GLN A 1 224 ? -2.622 11.944 21.636 1.00 81.38 224 GLN A N 1
ATOM 1638 C CA . GLN A 1 224 ? -2.852 12.557 20.319 1.00 81.38 224 GLN A CA 1
ATOM 1639 C C . GLN A 1 224 ? -3.231 11.519 19.261 1.00 81.38 224 GLN A C 1
ATOM 1641 O O . GLN A 1 224 ? -4.096 11.770 18.424 1.00 81.38 224 GLN A O 1
ATOM 1646 N N . LEU A 1 225 ? -2.599 10.346 19.321 1.00 81.75 225 LEU A N 1
ATOM 1647 C CA . LEU A 1 225 ? -2.883 9.230 18.437 1.00 81.75 225 LEU A CA 1
ATOM 1648 C C . LEU A 1 225 ? -4.303 8.705 18.631 1.00 81.75 225 LEU A C 1
ATOM 1650 O O . LEU A 1 225 ? -5.004 8.428 17.659 1.00 81.75 225 LEU A O 1
ATOM 1654 N N . LYS A 1 226 ? -4.705 8.551 19.895 1.00 81.62 226 LYS A N 1
ATOM 1655 C CA . LYS A 1 226 ? -6.029 8.057 20.246 1.00 81.62 226 LYS A CA 1
ATOM 1656 C C . LYS A 1 226 ? -7.101 9.010 19.722 1.00 81.62 226 LYS A C 1
ATOM 1658 O O . LYS A 1 226 ? -7.962 8.574 18.967 1.00 81.62 226 LYS A O 1
ATOM 1663 N N . ASP A 1 227 ? -6.978 10.298 20.030 1.00 85.00 227 ASP A N 1
ATOM 1664 C CA . ASP A 1 227 ? -7.915 11.326 19.569 1.00 85.00 227 ASP A CA 1
ATOM 1665 C C . ASP A 1 227 ? -7.971 11.414 18.037 1.00 85.00 227 ASP A C 1
ATOM 1667 O O . ASP A 1 227 ? -9.038 11.609 17.453 1.00 85.00 227 ASP A O 1
ATOM 1671 N N . PHE A 1 228 ? -6.823 11.280 17.367 1.00 86.69 228 PHE A N 1
ATOM 1672 C CA . PHE A 1 228 ? -6.742 11.265 15.909 1.00 86.69 228 PHE A CA 1
ATOM 1673 C C . PHE A 1 228 ? -7.514 10.081 15.316 1.00 86.69 228 PHE A C 1
ATOM 1675 O O . PHE A 1 228 ? -8.371 10.288 14.458 1.00 86.69 228 PHE A O 1
ATOM 1682 N N . VAL A 1 229 ? -7.254 8.854 15.776 1.00 82.75 229 VAL A N 1
ATOM 1683 C CA . VAL A 1 229 ? -7.914 7.669 15.210 1.00 82.75 229 VAL A CA 1
ATOM 1684 C C . VAL A 1 229 ? -9.392 7.613 15.571 1.00 82.75 229 VAL A C 1
ATOM 1686 O O . VAL A 1 229 ? -10.184 7.270 14.701 1.00 82.75 229 VAL A O 1
ATOM 1689 N N . GLU A 1 230 ? -9.793 8.021 16.779 1.00 85.81 230 GLU A N 1
ATOM 1690 C CA . GLU A 1 230 ? -11.214 8.103 17.148 1.00 85.81 230 GLU A CA 1
ATOM 1691 C C . GLU A 1 230 ? -11.986 9.043 16.210 1.00 85.81 230 GLU A C 1
ATOM 1693 O O . GLU A 1 230 ? -13.079 8.699 15.765 1.00 85.81 230 GLU A O 1
ATOM 1698 N N . LYS A 1 231 ? -11.407 10.191 15.825 1.00 89.88 231 LYS A N 1
ATOM 1699 C CA . LYS A 1 231 ? -12.023 11.098 14.838 1.00 89.88 231 LYS A CA 1
ATOM 1700 C C . LYS A 1 231 ? -12.161 10.455 13.459 1.00 89.88 231 LYS A C 1
ATOM 1702 O O . LYS A 1 231 ? -13.201 10.605 12.822 1.00 89.88 231 LYS A O 1
ATOM 1707 N N . VAL A 1 232 ? -11.127 9.751 12.995 1.00 88.19 232 VAL A N 1
ATOM 1708 C CA . VAL A 1 232 ? -11.133 9.097 11.676 1.00 88.19 232 VAL A CA 1
ATOM 1709 C C . VAL A 1 232 ? -12.119 7.923 11.648 1.00 88.19 232 VAL A C 1
ATOM 1711 O O . VAL A 1 232 ? -12.905 7.817 10.710 1.00 88.19 232 VAL A O 1
ATOM 1714 N N . GLN A 1 233 ? -12.143 7.088 12.692 1.00 86.38 233 GLN A N 1
ATOM 1715 C CA . GLN A 1 233 ? -13.105 5.990 12.834 1.00 86.38 233 GLN A CA 1
ATOM 1716 C C . GLN A 1 233 ? -14.539 6.505 12.951 1.00 86.38 233 GLN A C 1
ATOM 1718 O O . GLN A 1 233 ? -15.416 5.983 12.276 1.00 86.38 233 GLN A O 1
ATOM 1723 N N . ALA A 1 234 ? -14.785 7.566 13.725 1.00 90.12 234 ALA A N 1
ATOM 1724 C CA . ALA A 1 234 ? -16.117 8.160 13.823 1.00 90.12 234 ALA A CA 1
ATOM 1725 C C . ALA A 1 234 ? -16.610 8.705 12.472 1.00 90.12 234 ALA A C 1
ATOM 1727 O O . ALA A 1 234 ? -17.778 8.533 12.129 1.00 90.12 234 ALA A O 1
ATOM 1728 N N . ALA A 1 235 ? -15.726 9.332 11.686 1.00 90.38 235 ALA A N 1
ATOM 1729 C CA . ALA A 1 235 ? -16.061 9.785 10.337 1.00 90.38 235 ALA A CA 1
ATOM 1730 C C . ALA A 1 235 ? -16.383 8.614 9.399 1.00 90.38 235 ALA A C 1
ATOM 1732 O O . ALA A 1 235 ? -17.330 8.703 8.621 1.00 90.38 235 ALA A O 1
ATOM 1733 N N . ARG A 1 236 ? -15.624 7.517 9.501 1.00 89.38 236 ARG A N 1
ATOM 1734 C CA . ARG A 1 236 ? -15.833 6.288 8.726 1.00 89.38 236 ARG A CA 1
ATOM 1735 C C . ARG A 1 236 ? -17.168 5.641 9.082 1.00 89.38 236 ARG A C 1
ATOM 1737 O O . ARG A 1 236 ? -17.999 5.441 8.206 1.00 89.38 236 ARG A O 1
ATOM 1744 N N . ASP A 1 237 ? -17.397 5.395 10.369 1.00 88.06 237 ASP A N 1
ATOM 1745 C CA . ASP A 1 237 ? -18.591 4.718 10.890 1.00 88.06 237 ASP A CA 1
ATOM 1746 C C . ASP A 1 237 ? -19.878 5.510 10.633 1.00 88.06 237 ASP A C 1
ATOM 1748 O O . ASP A 1 237 ? -20.960 4.932 10.570 1.00 88.06 237 ASP A O 1
ATOM 1752 N N . GLY A 1 238 ? -19.767 6.830 10.447 1.00 85.44 238 GLY A N 1
ATOM 1753 C CA . GLY A 1 238 ? -20.869 7.682 10.006 1.00 85.44 238 GLY A CA 1
ATOM 1754 C C . GLY A 1 238 ? -21.279 7.499 8.537 1.00 85.44 238 GLY A C 1
ATOM 1755 O O . GLY A 1 238 ? -22.340 7.989 8.154 1.00 85.44 238 GLY A O 1
ATOM 1756 N N . ILE A 1 239 ? -20.464 6.825 7.719 1.00 83.19 239 ILE A N 1
ATOM 1757 C CA . ILE A 1 239 ? -20.729 6.535 6.302 1.00 83.19 239 ILE A CA 1
ATOM 1758 C C . ILE A 1 239 ? -20.960 5.036 6.118 1.00 83.19 239 ILE A C 1
ATOM 1760 O O . ILE A 1 239 ? -22.040 4.622 5.702 1.00 83.19 239 ILE A O 1
ATOM 1764 N N . ASP A 1 240 ? -19.932 4.240 6.411 1.00 75.94 240 ASP A N 1
ATOM 1765 C CA . ASP A 1 240 ? -19.919 2.787 6.302 1.00 75.94 240 ASP A CA 1
ATOM 1766 C C . ASP A 1 240 ? -18.769 2.219 7.148 1.00 75.94 240 ASP A C 1
ATOM 1768 O O . ASP A 1 240 ? -17.644 2.714 7.102 1.00 75.94 240 ASP A O 1
ATOM 1772 N N . ALA A 1 241 ? -19.033 1.164 7.915 1.00 80.94 241 ALA A N 1
ATOM 1773 C CA . ALA A 1 241 ? -18.086 0.584 8.869 1.00 80.94 241 ALA A CA 1
ATOM 1774 C C . ALA A 1 241 ? -17.098 -0.378 8.184 1.00 80.94 241 ALA A C 1
ATOM 1776 O O . ALA A 1 241 ? -16.965 -1.544 8.562 1.00 80.94 241 ALA A O 1
ATOM 1777 N N . GLN A 1 242 ? -16.422 0.103 7.142 1.00 85.06 242 GLN A N 1
ATOM 1778 C CA . GLN A 1 242 ? -15.465 -0.689 6.375 1.00 85.06 242 GLN A CA 1
ATOM 1779 C C . GLN A 1 242 ? -14.167 -0.970 7.154 1.00 85.06 242 GLN A C 1
ATOM 1781 O O . GLN A 1 242 ? -13.748 -0.143 7.971 1.00 85.06 242 GLN A O 1
ATOM 1786 N N . PRO A 1 243 ? -13.489 -2.105 6.907 1.00 88.06 243 PRO A N 1
ATOM 1787 C CA . PRO A 1 243 ? -12.240 -2.424 7.587 1.00 88.06 243 PRO A CA 1
ATOM 1788 C C . PRO A 1 243 ? -11.177 -1.336 7.424 1.00 88.06 243 PRO A C 1
ATOM 1790 O O . PRO A 1 243 ? -11.036 -0.706 6.371 1.00 88.06 243 PRO A O 1
ATOM 1793 N N . THR A 1 244 ? -10.423 -1.096 8.492 1.00 87.00 244 THR A N 1
ATOM 1794 C CA . THR A 1 244 ? -9.349 -0.105 8.525 1.00 87.00 244 THR A CA 1
ATOM 1795 C C . THR A 1 244 ? -8.030 -0.738 8.922 1.00 87.00 244 THR A C 1
ATOM 1797 O O . THR A 1 244 ? -7.933 -1.470 9.905 1.00 87.00 244 THR A O 1
ATOM 1800 N N . MET A 1 245 ? -6.991 -0.410 8.169 1.00 87.56 245 MET A N 1
ATOM 1801 C CA . MET A 1 245 ? -5.642 -0.919 8.332 1.00 87.56 245 MET A CA 1
ATOM 1802 C C . MET A 1 245 ? -4.657 0.195 8.661 1.00 87.56 245 MET A C 1
ATOM 1804 O O . MET A 1 245 ? -4.908 1.379 8.446 1.00 87.56 245 MET A O 1
ATOM 1808 N N . THR A 1 246 ? -3.479 -0.188 9.134 1.00 84.50 246 THR A N 1
ATOM 1809 C CA . THR A 1 246 ? -2.337 0.721 9.276 1.00 84.50 246 THR A CA 1
ATOM 1810 C C . THR A 1 246 ? -1.032 -0.045 9.101 1.00 84.50 246 THR A C 1
ATOM 1812 O O . THR A 1 246 ? -1.033 -1.267 9.193 1.00 84.50 246 THR A O 1
ATOM 1815 N N . SER A 1 247 ? 0.091 0.639 8.880 1.00 81.06 247 SER A N 1
ATOM 1816 C CA . SER A 1 247 ? 1.425 0.023 8.943 1.00 81.06 247 SER A CA 1
ATOM 1817 C C . SER A 1 247 ? 2.077 0.094 10.330 1.00 81.06 247 SER A C 1
ATOM 1819 O O . SER A 1 247 ? 3.201 -0.368 10.521 1.00 81.06 247 SER A O 1
ATOM 1821 N N . ASP A 1 248 ? 1.404 0.705 11.307 1.00 78.12 248 ASP A N 1
ATOM 1822 C CA . ASP A 1 248 ? 1.916 0.888 12.663 1.00 78.12 248 ASP A CA 1
ATOM 1823 C C . ASP A 1 248 ? 1.279 -0.111 13.643 1.00 78.12 248 ASP A C 1
ATOM 1825 O O . ASP A 1 248 ? 0.105 -0.020 14.012 1.00 78.12 248 ASP A O 1
ATOM 1829 N N . ALA A 1 249 ? 2.083 -1.075 14.097 1.00 74.25 249 ALA A N 1
ATOM 1830 C CA . ALA A 1 249 ? 1.632 -2.130 15.000 1.00 74.25 249 ALA A CA 1
ATOM 1831 C C . ALA A 1 249 ? 1.109 -1.594 16.342 1.00 74.25 249 ALA A C 1
ATOM 1833 O O . ALA A 1 249 ? 0.184 -2.170 16.919 1.00 74.25 249 ALA A O 1
ATOM 1834 N N . HIS A 1 250 ? 1.680 -0.498 16.851 1.00 73.06 250 HIS A N 1
ATOM 1835 C CA . HIS A 1 250 ? 1.253 0.079 18.121 1.00 73.06 250 HIS A CA 1
ATOM 1836 C C . HIS A 1 250 ? -0.142 0.697 18.000 1.00 73.06 250 HIS A C 1
ATOM 1838 O O . HIS A 1 250 ? -0.990 0.489 18.872 1.00 73.06 250 HIS A O 1
ATOM 1844 N N . VAL A 1 251 ? -0.391 1.399 16.895 1.00 75.50 251 VAL A N 1
ATOM 1845 C CA . VAL A 1 251 ? -1.693 1.994 16.561 1.00 75.50 251 VAL A CA 1
ATOM 1846 C C . VAL A 1 251 ? -2.739 0.904 16.397 1.00 75.50 251 VAL A C 1
ATOM 1848 O O . VAL A 1 251 ? -3.775 0.953 17.059 1.00 75.50 251 VAL A O 1
ATOM 1851 N N . ALA A 1 252 ? -2.438 -0.109 15.577 1.00 78.31 252 ALA A N 1
ATOM 1852 C CA . ALA A 1 252 ? -3.366 -1.194 15.279 1.00 78.31 252 ALA A CA 1
ATOM 1853 C C . ALA A 1 252 ? -3.857 -1.891 16.553 1.00 78.31 252 ALA A C 1
ATOM 1855 O O . ALA A 1 252 ? -5.057 -2.094 16.732 1.00 78.31 252 ALA A O 1
ATOM 1856 N N . LEU A 1 253 ? -2.939 -2.205 17.473 1.00 75.50 253 LEU A N 1
ATOM 1857 C CA . LEU A 1 253 ? -3.267 -2.884 18.727 1.00 75.50 253 LEU A CA 1
ATOM 1858 C C . LEU A 1 253 ? -3.999 -1.978 19.720 1.00 75.50 253 LEU A C 1
ATOM 1860 O O . LEU A 1 253 ? -4.937 -2.425 20.379 1.00 75.50 253 LEU A O 1
ATOM 1864 N N . THR A 1 254 ? -3.578 -0.716 19.840 1.00 71.31 254 THR A N 1
ATOM 1865 C CA . THR A 1 254 ? -4.176 0.233 20.793 1.00 71.31 254 THR A CA 1
ATOM 1866 C C . THR A 1 254 ? -5.620 0.556 20.423 1.00 71.31 254 THR A C 1
ATOM 1868 O O . THR A 1 254 ? -6.464 0.701 21.305 1.00 71.31 254 THR A O 1
ATOM 1871 N N . LEU A 1 255 ? -5.903 0.636 19.123 1.00 71.81 255 LEU A N 1
ATOM 1872 C CA . LEU A 1 255 ? -7.162 1.152 18.584 1.00 71.81 255 LEU A CA 1
ATOM 1873 C C . LEU A 1 255 ? -8.003 0.071 17.898 1.00 71.81 255 LEU A C 1
ATOM 1875 O O . LEU A 1 255 ? -9.030 0.377 17.301 1.00 71.81 255 LEU A O 1
ATOM 1879 N N . ARG A 1 256 ? -7.584 -1.197 18.035 1.00 78.00 256 ARG A N 1
ATOM 1880 C CA . ARG A 1 256 ? -8.276 -2.390 17.524 1.00 78.00 256 ARG A CA 1
ATOM 1881 C C . ARG A 1 256 ? -8.642 -2.267 16.044 1.00 78.00 256 ARG A C 1
ATOM 1883 O O . ARG A 1 256 ? -9.772 -2.552 15.664 1.00 78.00 256 ARG A O 1
ATOM 1890 N N . LEU A 1 257 ? -7.681 -1.824 15.237 1.00 82.81 257 LEU A N 1
ATOM 1891 C CA . LEU A 1 257 ? -7.845 -1.777 13.787 1.00 82.81 257 LEU A CA 1
ATOM 1892 C C . LEU A 1 257 ? -7.940 -3.192 13.204 1.00 82.81 257 LEU A C 1
ATOM 1894 O O . LEU A 1 257 ? -7.470 -4.164 13.803 1.00 82.81 257 LEU A O 1
ATOM 1898 N N . ASP A 1 258 ? -8.551 -3.289 12.029 1.00 88.38 258 ASP A N 1
ATOM 1899 C CA . ASP A 1 258 ? -8.971 -4.545 11.412 1.00 88.38 258 ASP A CA 1
ATOM 1900 C C . ASP A 1 258 ? -7.821 -5.311 10.749 1.00 88.38 258 ASP A C 1
ATOM 1902 O O . ASP A 1 258 ? -7.949 -6.512 10.517 1.00 88.38 258 ASP A O 1
ATOM 1906 N N . GLY A 1 259 ? -6.696 -4.645 10.461 1.00 87.94 259 GLY A N 1
ATOM 1907 C CA . GLY A 1 259 ? -5.516 -5.256 9.850 1.00 87.94 259 GLY A CA 1
ATOM 1908 C C . GLY A 1 259 ? -4.240 -4.431 9.987 1.00 87.94 259 GLY A C 1
ATOM 1909 O O . GLY A 1 259 ? -4.262 -3.258 10.369 1.00 87.94 259 GLY A O 1
ATOM 1910 N N . LEU A 1 260 ? -3.110 -5.060 9.659 1.00 88.75 260 LEU A N 1
ATOM 1911 C CA . LEU A 1 260 ? -1.787 -4.447 9.737 1.00 88.75 260 LEU A CA 1
ATOM 1912 C C . LEU A 1 260 ? -0.966 -4.706 8.465 1.00 88.75 260 LEU A C 1
ATOM 1914 O O . LEU A 1 260 ? -0.796 -5.853 8.059 1.00 88.75 260 LEU A O 1
ATOM 1918 N N . ILE A 1 261 ? -0.401 -3.650 7.885 1.00 89.00 261 ILE A N 1
ATOM 1919 C CA . ILE A 1 261 ? 0.566 -3.708 6.783 1.00 89.00 261 ILE A CA 1
ATOM 1920 C C . ILE A 1 261 ? 1.978 -3.803 7.366 1.00 89.00 261 ILE A C 1
ATOM 1922 O O . ILE A 1 261 ? 2.384 -2.999 8.204 1.00 89.00 261 ILE A O 1
ATOM 1926 N N . VAL A 1 262 ? 2.749 -4.795 6.933 1.00 87.50 262 VAL A N 1
ATOM 1927 C CA . VAL A 1 262 ? 4.039 -5.154 7.523 1.00 87.50 262 VAL A CA 1
ATOM 1928 C C . VAL A 1 262 ? 5.059 -5.423 6.413 1.00 87.50 262 VAL A C 1
ATOM 1930 O O . VAL A 1 262 ? 5.067 -6.507 5.851 1.00 87.50 262 VAL A O 1
ATOM 1933 N N . THR A 1 263 ? 5.959 -4.507 6.062 1.00 84.38 263 THR A N 1
ATOM 1934 C CA . THR A 1 263 ? 6.260 -3.207 6.679 1.00 84.38 263 THR A CA 1
ATOM 1935 C C . THR A 1 263 ? 6.225 -2.075 5.662 1.00 84.38 263 THR A C 1
ATOM 1937 O O . THR A 1 263 ? 6.266 -2.288 4.455 1.00 84.38 263 THR A O 1
ATOM 1940 N N . ASN A 1 264 ? 6.222 -0.846 6.174 1.00 81.81 264 ASN A N 1
ATOM 1941 C CA . ASN A 1 264 ? 6.580 0.323 5.380 1.00 81.81 264 ASN A CA 1
ATOM 1942 C C . ASN A 1 264 ? 8.098 0.334 5.084 1.00 81.81 264 ASN A C 1
ATOM 1944 O O . ASN A 1 264 ? 8.849 -0.535 5.549 1.00 81.81 264 ASN A O 1
ATOM 1948 N N . SER A 1 265 ? 8.551 1.322 4.322 1.00 79.50 265 SER A N 1
ATOM 1949 C CA . SER A 1 265 ? 9.962 1.560 4.033 1.00 79.50 265 SER A CA 1
ATOM 1950 C C . SER A 1 265 ? 10.779 1.902 5.287 1.00 79.50 265 SER A C 1
ATOM 1952 O O . SER A 1 265 ? 10.236 2.221 6.349 1.00 79.50 265 SER A O 1
ATOM 1954 N N . THR A 1 266 ? 12.109 1.780 5.196 1.00 80.06 266 THR A N 1
ATOM 1955 C CA . THR A 1 266 ? 13.001 1.989 6.348 1.00 80.06 266 THR A CA 1
ATOM 1956 C C . THR A 1 266 ? 14.086 3.022 6.085 1.00 80.06 266 THR A C 1
ATOM 1958 O O . THR A 1 266 ? 14.690 3.066 5.018 1.00 80.06 266 THR A O 1
ATOM 1961 N N . ILE A 1 267 ? 14.405 3.810 7.109 1.00 80.19 267 ILE A N 1
ATOM 1962 C CA . ILE A 1 267 ? 15.585 4.683 7.107 1.00 80.19 267 ILE A CA 1
ATOM 1963 C C . ILE A 1 267 ? 16.883 3.891 7.311 1.00 80.19 267 ILE A C 1
ATOM 1965 O O . ILE A 1 267 ? 17.967 4.396 7.029 1.00 80.19 267 ILE A O 1
ATOM 1969 N N . ALA A 1 268 ? 16.792 2.651 7.804 1.00 80.69 268 ALA A N 1
ATOM 1970 C CA . ALA A 1 268 ? 17.956 1.802 7.986 1.00 80.69 268 ALA A CA 1
ATOM 1971 C C . ALA A 1 268 ? 18.585 1.454 6.632 1.00 80.69 268 ALA A C 1
ATOM 1973 O O . ALA A 1 268 ? 17.905 1.315 5.613 1.00 80.69 268 ALA A O 1
ATOM 1974 N N . ARG A 1 269 ? 19.903 1.272 6.645 1.00 83.62 269 ARG A N 1
ATOM 1975 C CA . ARG A 1 269 ? 20.713 0.896 5.488 1.00 83.62 269 ARG A CA 1
ATOM 1976 C C . ARG A 1 269 ? 21.343 -0.479 5.763 1.00 83.62 269 ARG A C 1
ATOM 1978 O O . ARG A 1 269 ? 22.487 -0.555 6.184 1.00 83.62 269 ARG A O 1
ATOM 1985 N N . PRO A 1 270 ? 20.560 -1.572 5.657 1.00 74.94 270 PRO A N 1
ATOM 1986 C CA . PRO A 1 270 ? 20.984 -2.906 6.082 1.00 74.94 270 PRO A CA 1
ATOM 1987 C C . PRO A 1 270 ? 21.900 -3.610 5.077 1.00 74.94 270 PRO A C 1
ATOM 1989 O O . PRO A 1 270 ? 22.470 -4.646 5.407 1.00 74.94 270 PRO A O 1
ATOM 1992 N N . ASP A 1 271 ? 21.995 -3.100 3.847 1.00 76.19 271 ASP A N 1
ATOM 1993 C CA . ASP A 1 271 ? 22.882 -3.656 2.832 1.00 76.19 271 ASP A CA 1
ATOM 1994 C C . ASP A 1 271 ? 24.305 -3.127 3.061 1.00 76.19 271 ASP A C 1
ATOM 1996 O O . ASP A 1 271 ? 24.500 -1.915 2.968 1.00 76.19 271 ASP A O 1
ATOM 2000 N N . PRO A 1 272 ? 25.317 -3.980 3.297 1.00 68.50 272 PRO A N 1
ATOM 2001 C CA . PRO A 1 272 ? 26.701 -3.528 3.431 1.00 68.50 272 PRO A CA 1
ATOM 2002 C C . PRO A 1 272 ? 27.190 -2.724 2.218 1.00 68.50 272 PRO A C 1
ATOM 2004 O O . PRO A 1 272 ? 28.054 -1.865 2.352 1.00 68.50 272 PRO A O 1
ATOM 2007 N N . ALA A 1 273 ? 26.615 -2.950 1.028 1.00 68.81 273 ALA A N 1
ATOM 2008 C CA . ALA A 1 273 ? 26.940 -2.172 -0.167 1.00 68.81 273 ALA A CA 1
ATOM 2009 C C . ALA A 1 273 ? 26.586 -0.683 -0.031 1.00 68.81 273 ALA A C 1
ATOM 2011 O O . ALA A 1 273 ? 27.173 0.138 -0.725 1.00 68.81 273 ALA A O 1
ATOM 2012 N N . SER A 1 274 ? 25.665 -0.323 0.865 1.00 67.38 274 SER A N 1
ATOM 2013 C CA . SER A 1 274 ? 25.319 1.074 1.146 1.00 67.38 274 SER A CA 1
ATOM 2014 C C . SER A 1 274 ? 26.337 1.803 2.030 1.00 67.38 274 SER A C 1
ATOM 2016 O O . SER A 1 274 ? 26.307 3.028 2.082 1.00 67.38 274 SER A O 1
ATOM 2018 N N . GLU A 1 275 ? 27.268 1.080 2.665 1.00 70.81 275 GLU A N 1
ATOM 2019 C CA . GLU A 1 275 ? 28.435 1.662 3.349 1.00 70.81 275 GLU A CA 1
ATOM 2020 C C . GLU A 1 275 ? 29.584 1.966 2.375 1.00 70.81 275 GLU A C 1
ATOM 2022 O O . GLU A 1 275 ? 30.543 2.646 2.740 1.00 70.81 275 GLU A O 1
ATOM 2027 N N . ASN A 1 276 ? 29.506 1.469 1.134 1.00 76.56 276 ASN A N 1
ATOM 2028 C CA . ASN A 1 276 ? 30.486 1.780 0.104 1.00 76.56 276 ASN A CA 1
ATOM 2029 C C . ASN A 1 276 ? 30.243 3.209 -0.425 1.00 76.56 276 ASN A C 1
ATOM 2031 O O . ASN A 1 276 ? 29.195 3.437 -1.034 1.00 76.56 276 ASN A O 1
ATOM 2035 N N . PRO A 1 277 ? 31.195 4.149 -0.267 1.00 74.44 277 PRO A N 1
ATOM 2036 C CA . PRO A 1 277 ? 31.053 5.516 -0.772 1.00 74.44 277 PRO A CA 1
ATOM 2037 C C . PRO A 1 277 ? 30.954 5.597 -2.304 1.00 74.44 277 PRO A C 1
ATOM 2039 O O . PRO A 1 277 ? 30.486 6.599 -2.833 1.00 74.44 277 PRO A O 1
ATOM 2042 N N . ASP A 1 278 ? 31.348 4.542 -3.026 1.00 75.94 278 ASP A N 1
ATOM 2043 C CA . ASP A 1 278 ? 31.179 4.456 -4.481 1.00 75.94 278 ASP A CA 1
ATOM 2044 C C . ASP A 1 278 ? 29.761 4.011 -4.894 1.00 75.94 278 ASP A C 1
ATOM 2046 O O . ASP A 1 278 ? 29.452 3.924 -6.088 1.00 75.94 278 ASP A O 1
ATOM 2050 N N . TYR A 1 279 ? 28.882 3.681 -3.939 1.00 75.62 279 TYR A N 1
ATOM 2051 C CA . TYR A 1 279 ? 27.511 3.290 -4.244 1.00 75.62 279 TYR A CA 1
ATOM 2052 C C . TYR A 1 279 ? 26.677 4.528 -4.626 1.00 75.62 279 TYR A C 1
ATOM 2054 O O . TYR A 1 279 ? 26.594 5.465 -3.836 1.00 75.62 279 TYR A O 1
ATOM 2062 N N . PRO A 1 280 ? 25.990 4.550 -5.787 1.00 71.62 280 PRO A N 1
ATOM 2063 C CA . PRO A 1 280 ? 25.457 5.787 -6.378 1.00 71.62 280 PRO A CA 1
ATOM 2064 C C . PRO A 1 280 ? 24.462 6.586 -5.526 1.00 71.62 280 PRO A C 1
ATOM 2066 O O . PRO A 1 280 ? 24.215 7.747 -5.830 1.00 71.62 280 PRO A O 1
ATOM 2069 N N . VAL A 1 281 ? 23.866 5.961 -4.508 1.00 74.12 281 VAL A N 1
ATOM 2070 C CA . VAL A 1 281 ? 22.820 6.554 -3.662 1.00 74.12 281 VAL A CA 1
ATOM 2071 C C . VAL A 1 281 ? 23.134 6.449 -2.163 1.00 74.12 281 VAL A C 1
ATOM 2073 O O . VAL A 1 281 ? 22.238 6.584 -1.334 1.00 74.12 281 VAL A O 1
ATOM 2076 N N . CYS A 1 282 ? 24.389 6.176 -1.775 1.00 73.12 282 CYS A N 1
ATOM 2077 C CA . CYS A 1 282 ? 24.755 6.022 -0.357 1.00 73.12 282 CYS A CA 1
ATOM 2078 C C . CYS A 1 282 ? 24.556 7.306 0.465 1.00 73.12 282 CYS A C 1
ATOM 2080 O O . CYS A 1 282 ? 24.236 7.225 1.649 1.00 73.12 282 CYS A O 1
ATOM 2082 N N . GLU A 1 283 ? 24.697 8.479 -0.160 1.00 76.12 283 GLU A N 1
ATOM 2083 C CA . GLU A 1 283 ? 24.504 9.789 0.481 1.00 76.12 283 GLU A CA 1
ATOM 2084 C C . GLU A 1 283 ? 23.067 10.325 0.351 1.00 76.12 283 GLU A C 1
ATOM 2086 O O . GLU A 1 283 ? 22.741 11.374 0.912 1.00 76.12 283 GLU A O 1
ATOM 2091 N N . GLU A 1 284 ? 22.189 9.625 -0.376 1.00 80.06 284 GLU A N 1
ATOM 2092 C CA . GLU A 1 284 ? 20.807 10.064 -0.549 1.00 80.06 284 GLU A CA 1
ATOM 2093 C C . GLU A 1 284 ? 20.003 9.893 0.747 1.00 80.06 284 GLU A C 1
ATOM 2095 O O . GLU A 1 284 ? 19.992 8.842 1.406 1.00 80.06 284 GLU A O 1
ATOM 2100 N N . THR A 1 285 ? 19.296 10.963 1.108 1.00 79.31 285 THR A N 1
ATOM 2101 C CA . THR A 1 285 ? 18.359 10.968 2.227 1.00 79.31 285 THR A CA 1
ATOM 2102 C C . THR A 1 285 ? 17.031 10.340 1.817 1.00 79.31 285 THR A C 1
ATOM 2104 O O . THR A 1 285 ? 16.674 10.297 0.642 1.00 79.31 285 THR A O 1
ATOM 2107 N N . GLY A 1 286 ? 16.289 9.848 2.807 1.00 76.94 286 GLY A N 1
ATOM 2108 C CA . GLY A 1 286 ? 14.981 9.235 2.597 1.00 76.94 286 GLY A CA 1
ATOM 2109 C C . GLY A 1 286 ? 14.983 7.726 2.799 1.00 76.94 286 GLY A C 1
ATOM 2110 O O . GLY A 1 286 ? 15.916 7.125 3.350 1.00 76.94 286 GLY A O 1
ATOM 2111 N N . ASP A 1 287 ? 13.885 7.128 2.376 1.00 82.00 287 ASP A N 1
ATOM 2112 C CA . ASP A 1 287 ? 13.511 5.773 2.728 1.00 82.00 287 ASP A CA 1
ATOM 2113 C C . ASP A 1 287 ? 14.023 4.716 1.748 1.00 82.00 287 ASP A C 1
ATOM 2115 O O . ASP A 1 287 ? 13.963 4.863 0.529 1.00 82.00 287 ASP A O 1
ATOM 2119 N N . LEU A 1 288 ? 14.492 3.597 2.299 1.00 85.12 288 LEU A N 1
ATOM 2120 C CA . LEU A 1 288 ? 14.927 2.433 1.545 1.00 85.12 288 LEU A CA 1
ATOM 2121 C C . LEU A 1 288 ? 13.775 1.439 1.377 1.00 85.12 288 LEU A C 1
ATOM 2123 O O . LEU A 1 288 ? 13.100 1.060 2.339 1.00 85.12 288 LEU A O 1
ATOM 2127 N N . SER A 1 289 ? 13.617 0.978 0.139 1.00 87.62 289 SER A N 1
ATOM 2128 C CA . SER A 1 289 ? 12.621 -0.005 -0.289 1.00 87.62 289 SER A CA 1
ATOM 2129 C C . SER A 1 289 ? 13.266 -1.093 -1.155 1.00 87.62 289 SER A C 1
ATOM 2131 O O . SER A 1 289 ? 14.436 -1.014 -1.533 1.00 87.62 289 SER A O 1
ATOM 2133 N N . GLY A 1 290 ? 12.491 -2.118 -1.511 1.00 87.88 290 GLY A N 1
ATOM 2134 C CA . GLY A 1 290 ? 12.932 -3.157 -2.441 1.00 87.88 290 GLY A CA 1
ATOM 2135 C C . GLY A 1 290 ? 13.797 -4.243 -1.799 1.00 87.88 290 GLY A C 1
ATOM 2136 O O . GLY A 1 290 ? 13.725 -4.506 -0.602 1.00 87.88 290 GLY A O 1
ATOM 2137 N N . LYS A 1 291 ? 14.576 -4.951 -2.621 1.00 88.06 291 LYS A N 1
ATOM 2138 C CA . LYS A 1 291 ? 15.257 -6.202 -2.235 1.00 88.06 291 LYS A CA 1
ATOM 2139 C C . LYS A 1 291 ? 16.044 -6.138 -0.908 1.00 88.06 291 LYS A C 1
ATOM 2141 O O . LYS A 1 291 ? 15.942 -7.106 -0.153 1.00 88.06 291 LYS A O 1
ATOM 2146 N N . PRO A 1 292 ? 16.780 -5.056 -0.579 1.00 87.31 292 PRO A N 1
ATOM 2147 C CA . PRO A 1 292 ? 17.526 -4.974 0.680 1.00 87.31 292 PRO A CA 1
ATOM 2148 C C . PRO A 1 292 ? 16.678 -5.133 1.948 1.00 87.31 292 PRO A C 1
ATOM 2150 O O . PRO A 1 292 ? 17.190 -5.575 2.973 1.00 87.31 292 PRO A O 1
ATOM 2153 N N . VAL A 1 293 ? 15.381 -4.805 1.899 1.00 88.12 293 VAL A N 1
ATOM 2154 C CA . VAL A 1 293 ? 14.504 -4.838 3.081 1.00 88.12 293 VAL A CA 1
ATOM 2155 C C . VAL A 1 293 ? 13.734 -6.153 3.235 1.00 88.12 293 VAL A C 1
ATOM 2157 O O . VAL A 1 293 ? 13.005 -6.322 4.209 1.00 88.12 293 VAL A O 1
ATOM 2160 N N . TYR A 1 294 ? 13.903 -7.109 2.315 1.00 90.44 294 TYR A N 1
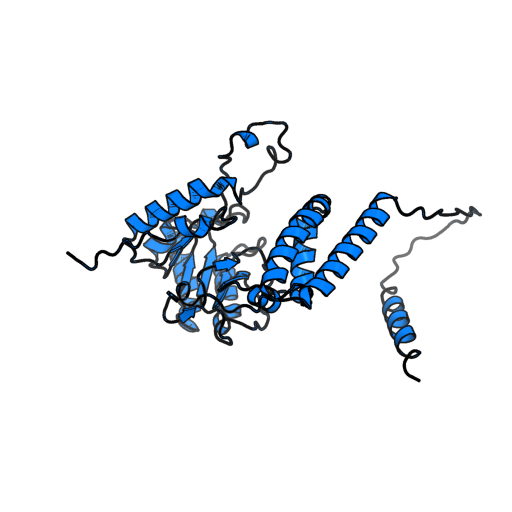ATOM 2161 C CA . TYR A 1 294 ? 13.141 -8.364 2.295 1.00 90.44 294 TYR A CA 1
ATOM 2162 C C . TYR A 1 294 ? 13.288 -9.190 3.583 1.00 90.44 294 TYR A C 1
ATOM 2164 O O . TYR A 1 294 ? 12.299 -9.602 4.184 1.00 90.44 294 TYR A O 1
ATOM 2172 N N . ILE A 1 295 ? 14.523 -9.405 4.048 1.00 88.38 295 ILE A N 1
ATOM 2173 C CA . ILE A 1 295 ? 14.774 -10.214 5.254 1.00 88.38 295 ILE A CA 1
ATOM 2174 C C . ILE A 1 295 ? 14.198 -9.519 6.493 1.00 88.38 295 ILE A C 1
ATOM 2176 O O . ILE A 1 295 ? 13.568 -10.159 7.331 1.00 88.38 295 ILE A O 1
ATOM 2180 N N . LEU A 1 296 ? 14.384 -8.201 6.599 1.00 88.31 296 LEU A N 1
ATOM 2181 C CA . LEU A 1 296 ? 13.877 -7.421 7.726 1.00 88.31 296 LEU A CA 1
ATOM 2182 C C . LEU A 1 296 ? 12.347 -7.440 7.781 1.00 88.31 296 LEU A C 1
ATOM 2184 O O . LEU A 1 296 ? 11.786 -7.770 8.822 1.00 88.31 296 LEU A O 1
ATOM 2188 N N . SER A 1 297 ? 11.684 -7.135 6.664 1.00 89.88 297 SER A N 1
ATOM 2189 C CA . SER A 1 297 ? 10.217 -7.135 6.571 1.00 89.88 297 SER A CA 1
ATOM 2190 C C . SER A 1 297 ? 9.627 -8.513 6.878 1.00 89.88 297 SER A C 1
ATOM 2192 O O . SER A 1 297 ? 8.725 -8.612 7.707 1.00 89.88 297 SER A O 1
ATOM 2194 N N . THR A 1 298 ? 10.200 -9.586 6.323 1.00 90.50 298 THR A N 1
ATOM 2195 C CA . THR A 1 298 ? 9.757 -10.969 6.586 1.00 90.50 298 THR A CA 1
ATOM 2196 C C . THR A 1 298 ? 9.904 -11.348 8.064 1.00 90.50 298 THR A C 1
ATOM 2198 O O . THR A 1 298 ? 8.995 -11.935 8.652 1.00 90.50 298 THR A O 1
ATOM 2201 N N . ASN A 1 299 ? 11.011 -10.966 8.711 1.00 90.25 299 ASN A N 1
ATOM 2202 C CA . ASN A 1 299 ? 11.218 -11.227 10.139 1.00 90.25 299 ASN A CA 1
ATOM 2203 C C . ASN A 1 299 ? 10.210 -10.474 11.017 1.00 90.25 299 ASN A C 1
ATOM 2205 O O . ASN A 1 299 ? 9.668 -11.042 11.968 1.00 90.25 299 ASN A O 1
ATOM 2209 N N . VAL A 1 300 ? 9.941 -9.204 10.699 1.00 89.50 300 VAL A N 1
ATOM 2210 C CA . VAL A 1 300 ? 8.954 -8.388 11.423 1.00 89.50 300 VAL A CA 1
ATOM 2211 C C . VAL A 1 300 ? 7.546 -8.957 11.239 1.00 89.50 300 VAL A C 1
ATOM 2213 O O . VAL A 1 300 ? 6.801 -9.061 12.215 1.00 89.50 300 VAL A O 1
ATOM 2216 N N . LEU A 1 301 ? 7.202 -9.400 10.028 1.00 90.50 301 LEU A N 1
ATOM 2217 C CA . LEU A 1 301 ? 5.940 -10.078 9.734 1.00 90.50 301 LEU A CA 1
ATOM 2218 C C . LEU A 1 301 ? 5.777 -11.361 10.549 1.00 90.50 301 LEU A C 1
ATOM 2220 O O . LEU A 1 301 ? 4.753 -11.533 11.209 1.00 90.50 301 LEU A O 1
ATOM 2224 N N . GLY A 1 302 ? 6.797 -12.222 10.585 1.00 88.69 302 GLY A N 1
ATOM 2225 C CA . GLY A 1 302 ? 6.779 -13.437 11.401 1.00 88.69 302 GLY A CA 1
ATOM 2226 C C . GLY A 1 302 ? 6.605 -13.143 12.895 1.00 88.69 302 GLY A C 1
ATOM 2227 O O . GLY A 1 302 ? 5.796 -13.784 13.570 1.00 88.69 302 GLY A O 1
ATOM 2228 N N . TYR A 1 303 ? 7.305 -12.127 13.406 1.00 88.19 303 TYR A N 1
ATOM 2229 C CA . TYR A 1 303 ? 7.185 -11.696 14.800 1.00 88.19 303 TYR A CA 1
ATOM 2230 C C . TYR A 1 303 ? 5.777 -11.185 15.134 1.00 88.19 303 TYR A C 1
ATOM 2232 O O . TYR A 1 303 ? 5.193 -11.581 16.144 1.00 88.19 303 TYR A O 1
ATOM 2240 N N . LEU A 1 304 ? 5.193 -10.353 14.271 1.00 86.94 304 LEU A N 1
ATOM 2241 C CA . LEU A 1 304 ? 3.841 -9.833 14.468 1.00 86.94 304 LEU A CA 1
ATOM 2242 C C . LEU A 1 304 ? 2.783 -10.924 14.321 1.00 86.94 304 LEU A C 1
ATOM 2244 O O . LEU A 1 304 ? 1.858 -10.959 15.125 1.00 86.94 304 LEU A O 1
ATOM 2248 N N . CYS A 1 305 ? 2.953 -11.863 13.390 1.00 87.38 305 CYS A N 1
ATOM 2249 C CA . CYS A 1 305 ? 2.082 -13.033 13.264 1.00 87.38 305 CYS A CA 1
ATOM 2250 C C . CYS A 1 305 ? 2.054 -13.856 14.558 1.00 87.38 305 CYS A C 1
ATOM 2252 O O . CYS A 1 305 ? 0.989 -14.289 15.007 1.00 87.38 305 CYS A O 1
ATOM 2254 N N . PHE A 1 306 ? 3.218 -14.044 15.187 1.00 85.25 306 PHE A N 1
ATOM 2255 C CA . PHE A 1 306 ? 3.322 -14.714 16.480 1.00 85.25 306 PHE A CA 1
ATOM 2256 C C . PHE A 1 306 ? 2.613 -13.926 17.593 1.00 85.25 306 PHE A C 1
ATOM 2258 O O . PHE A 1 306 ? 1.822 -14.499 18.346 1.00 85.25 306 PHE A O 1
ATOM 2265 N N . LEU A 1 307 ? 2.842 -12.611 17.679 1.00 84.00 307 LEU A N 1
ATOM 2266 C CA . LEU A 1 307 ? 2.236 -11.758 18.706 1.00 84.00 307 LEU A CA 1
ATOM 2267 C C . LEU A 1 307 ? 0.713 -11.655 18.582 1.00 84.00 307 LEU A C 1
ATOM 2269 O O . LEU A 1 307 ? 0.007 -11.729 19.589 1.00 84.00 307 LEU A O 1
ATOM 2273 N N . THR A 1 308 ? 0.193 -11.510 17.362 1.00 82.56 308 THR A N 1
ATOM 2274 C CA . THR A 1 308 ? -1.252 -11.413 17.107 1.00 82.56 308 THR A CA 1
ATOM 2275 C C . THR A 1 308 ? -1.943 -12.770 17.187 1.00 82.56 308 THR A C 1
ATOM 2277 O O . THR A 1 308 ? -3.172 -12.824 17.240 1.00 82.56 308 THR A O 1
ATOM 2280 N N . ARG A 1 309 ? -1.179 -13.875 17.226 1.00 82.38 309 ARG A N 1
ATOM 2281 C CA . ARG A 1 309 ? -1.679 -15.260 17.203 1.00 82.38 309 ARG A CA 1
ATOM 2282 C C . ARG A 1 309 ? -2.631 -15.511 16.028 1.00 82.38 309 ARG A C 1
ATOM 2284 O O . ARG A 1 309 ? -3.629 -16.209 16.187 1.00 82.38 309 ARG A O 1
ATOM 2291 N N . GLY A 1 310 ? -2.366 -14.869 14.889 1.00 78.38 310 GLY A N 1
ATOM 2292 C CA . GLY A 1 310 ? -3.209 -14.943 13.691 1.00 78.38 310 GLY A CA 1
ATOM 2293 C C . GLY A 1 310 ? -4.596 -14.300 13.826 1.00 78.38 310 GLY A C 1
ATOM 2294 O O . GLY A 1 310 ? -5.443 -14.524 12.972 1.00 78.38 310 GLY A O 1
ATOM 2295 N N . LYS A 1 311 ? -4.860 -13.521 14.886 1.00 79.25 311 LYS A N 1
ATOM 2296 C CA . LYS A 1 311 ? -6.169 -12.875 15.101 1.00 79.25 311 LYS A CA 1
ATOM 2297 C C . LYS A 1 311 ? -6.345 -11.562 14.345 1.00 79.25 311 LYS A C 1
ATOM 2299 O O . LYS A 1 311 ? -7.471 -11.106 14.200 1.00 79.25 311 LYS A O 1
ATOM 2304 N N . VAL A 1 312 ? -5.242 -10.949 13.926 1.00 81.69 312 VAL A N 1
ATOM 2305 C CA . VAL A 1 312 ? -5.233 -9.717 13.135 1.00 81.69 312 VAL A CA 1
ATOM 2306 C C . VAL A 1 312 ? -4.680 -10.075 11.756 1.00 81.69 312 VAL A C 1
ATOM 2308 O O . VAL A 1 312 ? -3.551 -10.573 11.705 1.00 81.69 312 VAL A O 1
ATOM 2311 N N . PRO A 1 313 ? -5.441 -9.865 10.669 1.00 86.94 313 PRO A N 1
ATOM 2312 C CA . PRO A 1 313 ? -4.947 -9.967 9.300 1.00 86.94 313 PRO A CA 1
ATOM 2313 C C . PRO A 1 313 ? -3.671 -9.146 9.090 1.00 86.94 313 PRO A C 1
ATOM 2315 O O . PRO A 1 313 ? -3.607 -7.972 9.463 1.00 86.94 313 PRO A O 1
ATOM 2318 N N . LEU A 1 314 ? -2.654 -9.773 8.497 1.00 88.94 314 LEU A N 1
ATOM 2319 C CA . LEU A 1 314 ? -1.361 -9.153 8.216 1.00 88.94 314 LEU A CA 1
ATOM 2320 C C . LEU A 1 314 ? -1.105 -9.138 6.710 1.00 88.94 314 LEU A C 1
ATOM 2322 O O . LEU A 1 314 ? -1.254 -10.167 6.054 1.00 88.94 314 LEU A O 1
ATOM 2326 N N . TYR A 1 315 ? -0.673 -7.992 6.195 1.00 89.56 315 TYR A N 1
ATOM 2327 C CA . TYR A 1 315 ? -0.348 -7.776 4.788 1.00 89.56 315 TYR A CA 1
ATOM 2328 C C . TYR A 1 315 ? 1.159 -7.572 4.652 1.00 89.56 315 TYR A C 1
ATOM 2330 O O . TYR A 1 315 ? 1.696 -6.550 5.076 1.00 89.56 315 TYR A O 1
ATOM 2338 N N . GLY A 1 316 ? 1.853 -8.578 4.118 1.00 90.38 316 GLY A N 1
ATOM 2339 C CA . GLY A 1 316 ? 3.306 -8.568 3.959 1.00 90.38 316 GLY A CA 1
ATOM 2340 C C . GLY A 1 316 ? 3.765 -7.650 2.824 1.00 90.38 316 GLY A C 1
ATOM 2341 O O . GLY A 1 316 ? 3.430 -7.885 1.668 1.00 90.38 316 GLY A O 1
ATOM 2342 N N . CYS A 1 317 ? 4.575 -6.641 3.135 1.00 89.44 317 CYS A N 1
ATOM 2343 C CA . CYS A 1 317 ? 5.173 -5.712 2.183 1.00 89.44 317 CYS A CA 1
ATOM 2344 C C . CYS A 1 317 ? 6.675 -5.543 2.463 1.00 89.44 317 CYS A C 1
ATOM 2346 O O . CYS A 1 317 ? 7.099 -5.383 3.608 1.00 89.44 317 CYS A O 1
ATOM 2348 N N . GLY A 1 318 ? 7.493 -5.573 1.407 1.00 89.06 318 GLY A N 1
ATOM 2349 C CA . GLY A 1 318 ? 8.930 -5.306 1.499 1.00 89.06 318 GLY A CA 1
ATOM 2350 C C . GLY A 1 318 ? 9.794 -6.255 0.671 1.00 89.06 318 GLY A C 1
ATOM 2351 O O . GLY A 1 318 ? 9.988 -7.418 1.003 1.00 89.06 318 GLY A O 1
ATOM 2352 N N . GLY A 1 319 ? 10.379 -5.750 -0.415 1.00 86.25 319 GLY A N 1
ATOM 2353 C CA . GLY A 1 319 ? 11.454 -6.443 -1.138 1.00 86.25 319 GLY A CA 1
ATOM 2354 C C . GLY A 1 319 ? 11.100 -7.754 -1.842 1.00 86.25 319 GLY A C 1
ATOM 2355 O O . GLY A 1 319 ? 12.006 -8.492 -2.232 1.00 86.25 319 GLY A O 1
ATOM 2356 N N . ILE A 1 320 ? 9.813 -8.025 -2.055 1.00 87.81 320 ILE A N 1
ATOM 2357 C CA . ILE A 1 320 ? 9.327 -9.178 -2.816 1.00 87.81 320 ILE A CA 1
ATOM 2358 C C . ILE A 1 320 ? 9.672 -8.972 -4.296 1.00 87.81 320 ILE A C 1
ATOM 2360 O O . ILE A 1 320 ? 9.321 -7.954 -4.886 1.00 87.81 320 ILE A O 1
ATOM 2364 N N . SER A 1 321 ? 10.377 -9.925 -4.913 1.00 82.00 321 SER A N 1
ATOM 2365 C CA . SER A 1 321 ? 10.816 -9.783 -6.314 1.00 82.00 321 SER A CA 1
ATOM 2366 C C . SER A 1 321 ? 10.474 -10.965 -7.227 1.00 82.00 321 SER A C 1
ATOM 2368 O O . SER A 1 321 ? 10.588 -10.835 -8.447 1.00 82.00 321 SER A O 1
ATOM 2370 N N . LYS A 1 322 ? 10.084 -12.119 -6.660 1.00 79.06 322 LYS A N 1
ATOM 2371 C CA . LYS A 1 322 ? 9.765 -13.384 -7.360 1.00 79.06 322 LYS A CA 1
ATOM 2372 C C . LYS A 1 322 ? 8.847 -14.262 -6.485 1.00 79.06 322 LYS A C 1
ATOM 2374 O O . LYS A 1 322 ? 8.091 -13.752 -5.671 1.00 79.06 322 LYS A O 1
ATOM 2379 N N . HIS A 1 323 ? 8.996 -15.588 -6.578 1.00 75.94 323 HIS A N 1
ATOM 2380 C CA . HIS A 1 323 ? 8.334 -16.611 -5.755 1.00 75.94 323 HIS A CA 1
ATOM 2381 C C . HIS A 1 323 ? 8.525 -16.456 -4.233 1.00 75.94 323 HIS A C 1
ATOM 2383 O O . HIS A 1 323 ? 7.862 -17.138 -3.464 1.00 75.94 323 HIS A O 1
ATOM 2389 N N . GLN A 1 324 ? 9.428 -15.573 -3.805 1.00 77.62 3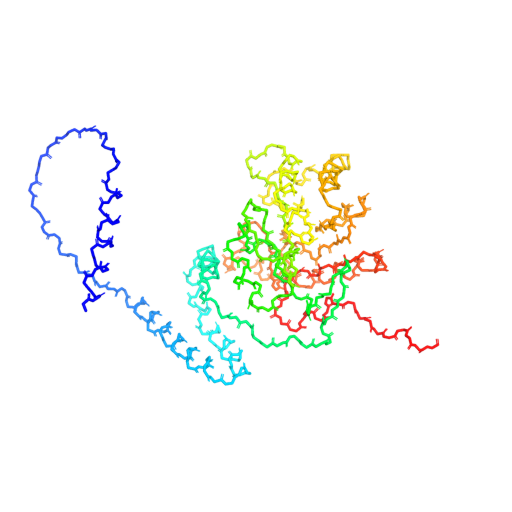24 GLN A N 1
ATOM 2390 C CA . GLN A 1 324 ? 9.705 -15.215 -2.413 1.00 77.62 324 GLN A CA 1
ATOM 2391 C C . GLN A 1 324 ? 8.463 -14.799 -1.613 1.00 77.62 324 GLN A C 1
ATOM 2393 O O . GLN A 1 324 ? 8.455 -14.955 -0.401 1.00 77.62 324 GLN A O 1
ATOM 2398 N N . ALA A 1 325 ? 7.393 -14.348 -2.277 1.00 77.50 325 ALA A N 1
ATOM 2399 C CA . ALA A 1 325 ? 6.119 -14.065 -1.614 1.00 77.50 325 ALA A CA 1
ATOM 2400 C C . ALA A 1 325 ? 5.645 -15.224 -0.714 1.00 77.50 325 ALA A C 1
ATOM 2402 O O . ALA A 1 325 ? 5.040 -14.970 0.320 1.00 77.50 325 ALA A O 1
ATOM 2403 N N . ILE A 1 326 ? 5.975 -16.479 -1.054 1.00 81.69 326 ILE A N 1
ATOM 2404 C CA . ILE A 1 326 ? 5.619 -17.658 -0.254 1.00 81.69 326 ILE A CA 1
ATOM 2405 C C . ILE A 1 326 ? 6.156 -17.611 1.184 1.00 81.69 326 ILE A C 1
ATOM 2407 O O . ILE A 1 326 ? 5.490 -18.113 2.083 1.00 81.69 326 ILE A O 1
ATOM 2411 N N . ASP A 1 327 ? 7.310 -16.977 1.418 1.00 82.38 327 ASP A N 1
ATOM 2412 C CA . ASP A 1 327 ? 7.918 -16.879 2.752 1.00 82.38 327 ASP A CA 1
ATOM 2413 C C . ASP A 1 327 ? 7.165 -15.881 3.650 1.00 82.38 327 ASP A C 1
ATOM 2415 O O . ASP A 1 327 ? 7.315 -15.910 4.871 1.00 82.38 327 ASP A O 1
ATOM 2419 N N . MET A 1 328 ? 6.359 -14.996 3.051 1.00 81.56 328 MET A N 1
ATOM 2420 C CA . MET A 1 328 ? 5.517 -14.038 3.768 1.00 81.56 328 MET A CA 1
ATOM 2421 C C . MET A 1 328 ? 4.133 -14.597 4.115 1.00 81.56 328 MET A C 1
ATOM 2423 O O . MET A 1 328 ? 3.415 -13.993 4.910 1.00 81.56 328 MET A O 1
ATOM 2427 N N . PHE A 1 329 ? 3.758 -15.764 3.586 1.00 81.31 329 PHE A N 1
ATOM 2428 C CA . PHE A 1 329 ? 2.565 -16.465 4.049 1.00 81.31 329 PHE A CA 1
ATOM 2429 C C . PHE A 1 329 ? 2.930 -17.363 5.233 1.00 81.31 329 PHE A C 1
ATOM 2431 O O . PHE A 1 329 ? 3.944 -18.066 5.190 1.00 81.31 329 PHE A O 1
ATOM 2438 N N . PRO A 1 330 ? 2.120 -17.384 6.307 1.00 65.81 330 PRO A N 1
ATOM 2439 C CA . PRO A 1 330 ? 2.360 -18.312 7.396 1.00 65.81 330 PRO A CA 1
ATOM 2440 C C . PRO A 1 330 ? 2.354 -19.744 6.849 1.00 65.81 330 PRO A C 1
ATOM 2442 O O . PRO A 1 330 ? 1.452 -20.138 6.111 1.00 65.81 330 PRO A O 1
ATOM 2445 N N . TYR A 1 331 ? 3.347 -20.543 7.244 1.00 48.31 331 TYR A N 1
ATOM 2446 C CA . TYR A 1 331 ? 3.351 -21.984 7.002 1.00 48.31 331 TYR A CA 1
ATOM 2447 C C . TYR A 1 331 ? 2.151 -22.605 7.736 1.00 48.31 331 TYR A C 1
ATOM 2449 O O . TYR A 1 331 ? 2.253 -23.041 8.882 1.00 48.31 331 TYR A O 1
ATOM 2457 N N . HIS A 1 332 ? 0.992 -22.683 7.087 1.00 42.12 332 HIS A N 1
ATOM 2458 C CA . HIS A 1 332 ? -0.066 -23.602 7.488 1.00 42.12 332 HIS A CA 1
ATOM 2459 C C . HIS A 1 332 ? 0.352 -25.015 7.066 1.00 42.12 332 HIS A C 1
ATOM 2461 O O . HIS A 1 332 ? -0.196 -25.623 6.150 1.00 42.12 332 HIS A O 1
ATOM 2467 N N . LYS A 1 333 ? 1.357 -25.571 7.755 1.00 32.47 333 LYS A N 1
ATOM 2468 C CA . LYS A 1 333 ? 1.440 -27.026 7.863 1.00 32.47 333 LYS A CA 1
ATOM 2469 C C . LYS A 1 333 ? 0.215 -27.454 8.660 1.00 32.47 333 LYS A C 1
ATOM 2471 O O . LYS A 1 333 ? 0.110 -27.135 9.839 1.00 32.47 333 LYS A O 1
ATOM 2476 N N . GLN A 1 334 ? -0.699 -28.125 7.966 1.00 32.72 334 GLN A N 1
ATOM 2477 C CA . GLN A 1 334 ? -1.781 -28.951 8.493 1.00 32.72 334 GLN A CA 1
ATOM 2478 C C . GLN A 1 334 ? -1.541 -29.375 9.956 1.00 32.72 334 GLN A C 1
ATOM 2480 O O . GLN A 1 334 ? -0.796 -30.312 10.223 1.00 32.72 334 GLN A O 1
ATOM 2485 N N . GLN A 1 335 ? -2.203 -28.706 10.901 1.00 30.66 335 GLN A N 1
ATOM 2486 C CA . GLN A 1 335 ? -2.523 -29.268 12.219 1.00 30.66 335 GLN A CA 1
ATOM 2487 C C . GLN A 1 335 ? -3.974 -29.769 12.223 1.00 30.66 335 GLN A C 1
ATOM 2489 O O . GLN A 1 335 ? -4.744 -29.552 13.151 1.00 30.66 335 GLN A O 1
ATOM 2494 N N . THR A 1 336 ? -4.356 -30.455 11.151 1.00 35.34 336 THR A N 1
ATOM 2495 C CA . THR A 1 336 ? -5.575 -31.262 11.076 1.00 35.34 336 THR A CA 1
ATOM 2496 C C . THR A 1 336 ? -5.163 -32.676 10.701 1.00 35.34 336 THR A C 1
ATOM 2498 O O . THR A 1 336 ? -5.315 -33.085 9.559 1.00 35.34 336 THR A O 1
ATOM 2501 N N . GLN A 1 337 ? -4.543 -33.365 11.665 1.00 33.31 337 GLN A N 1
ATOM 2502 C CA . GLN A 1 337 ? -4.571 -34.819 11.897 1.00 33.31 337 GLN A CA 1
ATOM 2503 C C . GLN A 1 337 ? -3.472 -35.191 12.907 1.00 33.31 337 GLN A C 1
ATOM 2505 O O . GLN A 1 337 ? -2.327 -35.436 12.532 1.00 33.31 337 GLN A O 1
ATOM 2510 N N . ALA A 1 338 ? -3.840 -35.209 14.188 1.00 32.47 338 ALA A N 1
ATOM 2511 C CA . ALA A 1 338 ? -3.316 -36.102 15.223 1.00 32.47 338 ALA A CA 1
ATOM 2512 C C . ALA A 1 338 ? -4.318 -36.119 16.382 1.00 32.47 338 ALA A C 1
ATOM 2514 O O . ALA A 1 338 ? -4.732 -35.010 16.793 1.00 32.47 338 ALA A O 1
#

Radius of gyration: 25.04 Å; chains: 1; bounding box: 52×86×72 Å

InterPro domains:
  IPR005719 Dihydroorotate dehydrogenase, class 2 [cd04738] (83-321)
  IPR005720 Dihydroorotate dehydrogenase, catalytic [PF01180] (172-322)
  IPR013785 Aldolase-type TIM barrel [G3DSA:3.20.20.70] (75-167)
  IPR013785 Aldolase-type TIM barrel [G3DSA:3.20.20.70] (168-329)
  IPR050074 Dihydroorotate dehydrogenase [PTHR48109] (163-324)

Foldseek 3Di:
DPPPPPVVVVVVVVVVVPDDDDDDDDDDDDDDDDDDDPPDDPPVVVVLVVLVVVLVVVLVVCVPPDLVSNVVSVVVSCVVCVVVCVPDDPVVSLVVVLVCLLVLVDDFDDDQQDCVQWDDDPNAIFRHQAEADEPSAAAQSRQVSVVRNPGLEYEYEQYLDDHDADPNDNGAYEYEQFADQPDPDRLVSLLVSLVRPLVHHLEYEYEQPAPPRPCSVVCVPPVSLQVSVVSNCVSNVVPDNHAYEYQDPVSCVSVVGQAHEQHDFDQDDQDVVLVPPPNPCVVPDDTDFAQSCLVVSLVSLVVVCVVCVVVHYYHGGGHDDPPSVVSSDPPPPDPPDD

Organism: Papaver somniferum (NCBI:txid3469)

Secondary structure (DSSP, 8-state):
--SSSHHHHHHHHHHHTT-S----------------------HHHHHHHHHHHHHHHHHHHHHTS-HHHHHHHHHHHHHHHHHHHTTS-HHHHHHHHHHHHHTT-SPPP-SPPPGGG-EEETTEEES---EEEEEEETT-SSHHHHHTTT-SEEEEE--SSPPSSGGGSSSEEEEEE---TT-S-HHHHHHHHHHHHTTT-SEEEE----TTSTTGGGGGSHHHHHHHHHHHHHHHHTT----EEES-HHHHHHHT-SEEEE---BS---SGGGG-TTSTTTT--S-B-SGGGHHHHHHHHHHHHHHHTT-S-EEE-S---SGGGGGGS---------